Protein AF-A0AAV4AW43-F1 (afdb_monomer_lite)

Organism: NCBI:txid259542

Secondary structure (DSSP, 8-state):
-------S----SS---HHHHHHHHHHHTIIIIIS-TTS-HHHHHHHIIIIIIHHHTTTGGG----HHHHHHHHHHHHHHHHHHHT--GGG---HHHHHHHHT---HHHHHHHHHHHHHHHHHTS-TTSHHHHHHH---SS-PPPSS-PPPPHHHHHHHHHHHTT--TTTHHHHHHSHHHHHHHTSHHHHHHHHHTT---

pLDDT: mean 79.69, std 18.12, range [26.06, 93.94]

Sequence (200 aa):
MFQFSSSHHVAQKGGLTFPYSSDSSFGRLYKRVWNNKSLKIKTKIQVYKAVVLTTLLYGSETWVTYSSHIRLLERLHQRCLRTILQIHWSDLVTNVEVLEQAEIPSIEALIAKSQLRWAGHVFRMKDHRLPKIALYGEIRSGHRYRGAPKKRYKDCLKKTFTACNIDHQNWSDYAADRSAWRLISSKRHILSCLCSARPP

Structure (mmCIF, N/CA/C/O backbone):
data_AF-A0AAV4AW43-F1
#
_entry.id   AF-A0AAV4AW43-F1
#
loop_
_atom_site.group_PDB
_atom_site.id
_atom_site.type_symbol
_atom_site.label_atom_id
_atom_site.label_alt_id
_atom_site.label_comp_id
_atom_site.label_asym_id
_atom_site.label_entity_id
_atom_site.label_seq_id
_atom_site.pdbx_PDB_ins_code
_atom_site.Cartn_x
_atom_site.Cartn_y
_atom_site.Cartn_z
_atom_site.occupancy
_atom_site.B_iso_or_equiv
_atom_site.auth_seq_id
_atom_site.auth_comp_id
_atom_site.auth_asym_id
_atom_site.auth_atom_id
_atom_site.pdbx_PDB_model_num
ATOM 1 N N . MET A 1 1 ? 5.156 15.098 -26.819 1.00 30.66 1 MET A N 1
ATOM 2 C CA . MET A 1 1 ? 4.934 15.902 -25.600 1.00 30.66 1 MET A CA 1
ATOM 3 C C . MET A 1 1 ? 3.433 15.929 -25.344 1.00 30.66 1 MET A C 1
ATOM 5 O O . MET A 1 1 ? 2.762 16.811 -25.845 1.00 30.66 1 MET A O 1
ATOM 9 N N . PHE A 1 2 ? 2.871 14.908 -24.689 1.00 26.81 2 PHE A N 1
ATOM 10 C CA . PHE A 1 2 ? 1.422 14.852 -24.464 1.00 26.81 2 PHE A CA 1
ATOM 11 C C . PHE A 1 2 ? 1.100 15.344 -23.053 1.00 26.81 2 PHE A C 1
ATOM 13 O O . PHE A 1 2 ? 1.257 14.616 -22.074 1.00 26.81 2 PHE A O 1
ATOM 20 N N . GLN A 1 3 ? 0.689 16.611 -22.974 1.00 28.42 3 GLN A N 1
ATOM 21 C CA . GLN A 1 3 ? -0.126 17.129 -21.882 1.00 28.42 3 GLN A CA 1
ATOM 22 C C . GLN A 1 3 ? -1.501 16.458 -21.975 1.00 28.42 3 GLN A C 1
ATOM 24 O O . GLN A 1 3 ? -2.211 16.629 -22.962 1.00 28.42 3 GLN A O 1
ATOM 29 N N . PHE A 1 4 ? -1.890 15.699 -20.953 1.00 27.72 4 PHE A N 1
ATOM 30 C CA . PHE A 1 4 ? -3.305 15.425 -20.723 1.00 27.72 4 PHE A CA 1
ATOM 31 C C . PHE A 1 4 ? -3.936 16.732 -20.231 1.00 27.72 4 PHE A C 1
ATOM 33 O O . PHE A 1 4 ? -3.636 17.189 -19.127 1.00 27.72 4 PHE A O 1
ATOM 40 N N . SER A 1 5 ? -4.742 17.365 -21.087 1.00 26.06 5 SER A N 1
ATOM 41 C CA . SER A 1 5 ? -5.489 18.579 -20.758 1.00 26.06 5 SER A CA 1
ATOM 42 C C . SER A 1 5 ? -6.504 18.266 -19.661 1.00 26.06 5 SER A C 1
ATOM 44 O O . SER A 1 5 ? -7.446 17.498 -19.847 1.00 26.06 5 SER A O 1
ATOM 46 N N . SER A 1 6 ? -6.249 18.839 -18.490 1.00 30.56 6 SER A N 1
ATOM 47 C CA . SER A 1 6 ? -7.063 18.759 -17.288 1.00 30.56 6 SER A CA 1
ATOM 48 C C . SER A 1 6 ? -7.992 19.972 -17.276 1.00 30.56 6 SER A C 1
ATOM 50 O O . SER A 1 6 ? -7.612 21.034 -16.789 1.00 30.56 6 SER A O 1
ATOM 52 N N . SER A 1 7 ? -9.208 19.838 -17.808 1.00 27.64 7 SER A N 1
ATOM 53 C CA . SER A 1 7 ? -10.270 20.835 -17.603 1.00 27.64 7 SER A CA 1
ATOM 54 C C . SER A 1 7 ? -11.006 20.545 -16.299 1.00 27.64 7 SER A C 1
ATOM 56 O O . SER A 1 7 ? -12.085 19.977 -16.289 1.00 27.64 7 SER A O 1
ATOM 58 N N . HIS A 1 8 ? -10.344 20.890 -15.199 1.00 26.55 8 HIS A N 1
ATOM 59 C CA . HIS A 1 8 ? -10.919 21.404 -13.957 1.00 26.55 8 HIS A CA 1
ATOM 60 C C . HIS A 1 8 ? -9.750 22.088 -13.243 1.00 26.55 8 HIS A C 1
ATOM 62 O O . HIS A 1 8 ? -8.795 21.435 -12.819 1.00 26.55 8 HIS A O 1
ATOM 68 N N . HIS A 1 9 ? -9.778 23.420 -13.204 1.00 27.48 9 HIS A N 1
ATOM 69 C CA . HIS A 1 9 ? -8.799 24.244 -12.506 1.00 27.48 9 HIS A CA 1
ATOM 70 C C . HIS A 1 9 ? -8.744 23.869 -11.018 1.00 27.48 9 HIS A C 1
ATOM 72 O O . HIS A 1 9 ? -9.552 24.322 -10.215 1.00 27.48 9 HIS A O 1
ATOM 78 N N . VAL A 1 10 ? -7.744 23.070 -10.648 1.00 30.52 10 VAL A N 1
ATOM 79 C CA . VAL A 1 10 ? -7.203 23.010 -9.291 1.00 30.52 10 VAL A CA 1
ATOM 80 C C . VAL A 1 10 ? -5.704 23.223 -9.426 1.00 30.52 10 VAL A C 1
ATOM 82 O O . VAL A 1 10 ? -4.990 22.422 -10.030 1.00 30.52 10 VAL A O 1
ATOM 85 N N . ALA A 1 11 ? -5.260 24.372 -8.928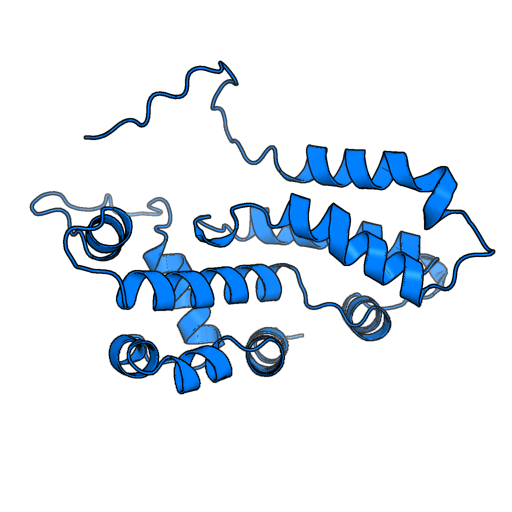 1.00 28.00 11 ALA A N 1
ATOM 86 C CA . ALA A 1 11 ? -3.901 24.868 -9.021 1.00 28.00 11 ALA A CA 1
ATOM 87 C C . ALA A 1 11 ? -2.871 23.803 -8.612 1.00 28.00 11 ALA A C 1
ATOM 89 O O . ALA A 1 11 ? -2.800 23.354 -7.468 1.00 28.00 11 ALA A O 1
ATOM 90 N N . GLN A 1 12 ? -2.038 23.424 -9.578 1.00 35.00 12 GLN A N 1
ATOM 91 C CA . GLN A 1 12 ? -0.881 22.565 -9.392 1.00 35.00 12 GLN A CA 1
ATOM 92 C C . GLN A 1 12 ? 0.246 23.362 -8.715 1.00 35.00 12 GLN A C 1
ATOM 94 O O . GLN A 1 12 ? 1.144 23.884 -9.369 1.00 35.00 12 GLN A O 1
ATOM 99 N N . LYS A 1 13 ? 0.224 23.441 -7.382 1.00 31.31 13 LYS A N 1
ATOM 100 C CA . LYS A 1 13 ? 1.413 23.719 -6.562 1.00 31.31 13 LYS A CA 1
ATOM 101 C C . LYS A 1 13 ? 1.514 22.633 -5.483 1.00 31.31 13 LYS A C 1
ATOM 103 O O . LYS A 1 13 ? 0.698 22.576 -4.577 1.00 31.31 13 LYS A O 1
ATOM 108 N N . GLY A 1 14 ? 2.493 21.730 -5.621 1.00 36.34 14 GLY A N 1
ATOM 109 C CA . GLY A 1 14 ? 2.905 20.781 -4.566 1.00 36.34 14 GLY A CA 1
ATOM 110 C C . GLY A 1 14 ? 1.959 19.608 -4.252 1.00 36.34 14 GLY A C 1
ATOM 111 O O . GLY A 1 14 ? 2.013 19.064 -3.154 1.00 36.34 14 GLY A O 1
ATOM 112 N N . GLY A 1 15 ? 1.086 19.230 -5.190 1.00 38.72 15 GLY A N 1
ATOM 113 C CA . GLY A 1 15 ? -0.096 18.402 -4.939 1.00 38.72 15 GLY A CA 1
ATOM 114 C C . GLY A 1 15 ? 0.140 16.925 -4.602 1.00 38.72 15 GLY A C 1
ATOM 115 O O . GLY A 1 15 ? 0.399 16.111 -5.484 1.00 38.72 15 GLY A O 1
ATOM 116 N N . LEU A 1 16 ? -0.127 16.577 -3.343 1.00 42.94 16 LEU A N 1
ATOM 117 C CA . LEU A 1 16 ? -0.896 15.388 -2.973 1.00 42.94 16 LEU A CA 1
ATOM 118 C C . LEU A 1 16 ? -2.038 15.838 -2.038 1.00 42.94 16 LEU A C 1
ATOM 120 O O . LEU A 1 16 ? -1.897 15.829 -0.820 1.00 42.94 16 LEU A O 1
ATOM 124 N N . THR A 1 17 ? -3.188 16.224 -2.591 1.00 49.66 17 THR A N 1
ATOM 125 C CA . THR A 1 17 ? -4.426 16.526 -1.836 1.00 49.66 17 THR A CA 1
ATOM 126 C C . THR A 1 17 ? -5.204 15.262 -1.425 1.00 49.66 17 THR A C 1
ATOM 128 O O . THR A 1 17 ? -6.342 15.339 -0.972 1.00 49.66 17 THR A O 1
ATOM 131 N N . PHE A 1 18 ? -4.588 14.082 -1.542 1.00 52.25 18 PHE A N 1
ATOM 132 C CA . PHE A 1 18 ? -5.205 12.774 -1.301 1.00 52.25 18 PHE A CA 1
ATOM 133 C C . PHE A 1 18 ? -5.709 12.510 0.131 1.00 52.25 18 PHE A C 1
ATOM 135 O O . PHE A 1 18 ? -6.805 11.962 0.254 1.00 52.25 18 PHE A O 1
ATOM 142 N N . PRO A 1 19 ? -5.010 12.894 1.224 1.00 59.03 19 PRO A N 1
ATOM 143 C CA . PRO A 1 19 ? -5.466 12.516 2.563 1.00 59.03 19 PRO A CA 1
ATOM 144 C C . PRO A 1 19 ? -6.774 13.212 2.971 1.00 59.03 19 PRO A C 1
ATOM 146 O O . PRO A 1 19 ? -7.529 12.653 3.763 1.00 59.03 19 PRO A O 1
ATOM 149 N N . TYR A 1 20 ? -7.091 14.383 2.407 1.00 60.72 20 TYR A N 1
ATOM 150 C CA . TYR A 1 20 ? -8.257 15.183 2.805 1.00 60.72 20 TYR A CA 1
ATOM 151 C C . TYR A 1 20 ? -9.601 14.505 2.487 1.00 60.72 20 TYR A C 1
ATOM 153 O O . TYR A 1 20 ? -10.543 14.574 3.279 1.00 60.72 20 TYR A O 1
ATOM 161 N N . SER A 1 21 ? -9.710 13.806 1.352 1.00 64.81 21 SER A N 1
ATOM 162 C CA . SER A 1 21 ? -10.950 13.104 0.980 1.00 64.81 21 SER A CA 1
ATOM 163 C C . SER A 1 21 ? -11.186 11.857 1.842 1.00 64.81 21 SER A C 1
ATOM 165 O O . SER A 1 21 ? -12.296 11.620 2.325 1.00 64.81 21 SER A O 1
ATOM 167 N N . SER A 1 22 ? -10.132 11.090 2.122 1.00 67.12 22 SER A N 1
ATOM 168 C CA . SER A 1 22 ? -10.216 9.943 3.031 1.00 67.12 22 SER A CA 1
ATOM 169 C C . SER A 1 22 ? -10.487 10.359 4.479 1.00 67.12 22 SER A C 1
ATOM 171 O O . SER A 1 22 ? -11.280 9.707 5.154 1.00 67.12 22 SER A O 1
ATOM 173 N N . ASP A 1 23 ? -9.882 11.455 4.945 1.00 77.50 23 ASP A N 1
ATOM 174 C CA . ASP A 1 23 ? -10.064 11.969 6.308 1.00 77.50 23 ASP A CA 1
ATOM 175 C C . ASP A 1 23 ? -11.481 12.530 6.503 1.00 77.50 23 ASP A C 1
ATOM 177 O O . ASP A 1 23 ? -12.158 12.211 7.479 1.00 77.50 23 ASP A O 1
ATOM 181 N N . SER A 1 24 ? -12.008 13.253 5.509 1.00 80.25 24 SER A N 1
ATOM 182 C CA . SER A 1 24 ? -13.408 13.701 5.525 1.00 80.25 24 SER A CA 1
ATOM 183 C C . SER A 1 24 ? -14.403 12.536 5.480 1.00 80.25 24 SER A C 1
ATOM 185 O O . SER A 1 24 ? -15.388 12.541 6.222 1.00 80.25 24 SER A O 1
ATOM 187 N N . SER A 1 25 ? -14.139 11.502 4.675 1.00 82.44 25 SER A N 1
ATOM 188 C CA . SER A 1 25 ? -14.964 10.286 4.626 1.00 82.44 25 SER A CA 1
ATOM 189 C C . SER A 1 25 ? -14.952 9.540 5.963 1.00 82.44 25 SER A C 1
ATOM 191 O O . SER A 1 25 ? -16.002 9.117 6.451 1.00 82.44 25 SER A O 1
ATOM 193 N N . PHE A 1 26 ? -13.782 9.436 6.600 1.00 86.25 26 PHE A N 1
ATOM 194 C CA . PHE A 1 26 ? -13.641 8.858 7.933 1.00 86.25 26 PHE A CA 1
ATOM 195 C C . PHE A 1 26 ? -14.400 9.678 8.987 1.00 86.25 26 PHE A C 1
ATOM 197 O O . PHE A 1 26 ? -15.160 9.106 9.770 1.00 86.25 26 PHE A O 1
ATOM 204 N N . GLY A 1 27 ? -14.274 11.007 8.966 1.00 86.81 27 GLY A N 1
ATOM 205 C CA . GLY A 1 27 ? -14.968 11.912 9.884 1.00 86.81 27 GLY A CA 1
ATOM 206 C C . GLY A 1 27 ? -16.494 11.845 9.772 1.00 86.81 27 GLY A C 1
ATOM 207 O O . GLY A 1 27 ? -17.188 11.798 10.788 1.00 86.81 27 GLY A O 1
ATOM 208 N N . ARG A 1 28 ? -17.043 11.742 8.554 1.00 88.62 28 ARG A N 1
ATOM 209 C CA . ARG A 1 28 ? -18.499 11.608 8.326 1.00 88.62 28 ARG A CA 1
ATOM 210 C C . ARG A 1 28 ? -19.087 10.343 8.954 1.00 88.62 28 ARG A C 1
ATOM 212 O O . ARG A 1 28 ? -20.220 10.360 9.432 1.00 88.62 28 ARG A O 1
ATOM 219 N N . LEU A 1 29 ? -18.318 9.255 8.981 1.00 89.00 29 LEU A N 1
ATOM 220 C CA . LEU A 1 29 ? -18.735 7.978 9.564 1.00 89.00 29 LEU A CA 1
ATOM 221 C C . LEU A 1 29 ? -18.500 7.895 11.081 1.00 89.00 29 LEU A C 1
ATOM 223 O O . LEU A 1 29 ? -18.941 6.932 11.710 1.00 89.00 29 LEU A O 1
ATOM 227 N N . TYR A 1 30 ? -17.881 8.910 11.690 1.00 89.06 30 TYR A N 1
ATOM 228 C CA . TYR A 1 30 ? -17.468 8.879 13.093 1.00 89.06 30 TYR A CA 1
ATOM 229 C C . TYR A 1 30 ? -18.609 8.614 14.067 1.00 89.06 30 TYR A C 1
ATOM 231 O O . TYR A 1 30 ? -18.547 7.662 14.845 1.00 89.06 30 TYR A O 1
ATOM 239 N N . LYS A 1 31 ? -19.687 9.399 13.990 1.00 87.12 31 LYS A N 1
ATOM 240 C CA . LYS A 1 31 ? -20.821 9.263 14.916 1.00 87.12 31 LYS A CA 1
ATOM 241 C C . LYS A 1 31 ? -21.569 7.935 14.748 1.00 87.12 31 LYS A C 1
ATOM 243 O O . LYS A 1 31 ? -22.036 7.377 15.731 1.00 87.12 31 LYS A O 1
ATOM 248 N N . ARG A 1 32 ? -21.688 7.438 13.511 1.00 88.69 32 ARG A N 1
ATOM 249 C CA . ARG A 1 32 ? -22.534 6.277 13.176 1.00 88.69 32 ARG A CA 1
ATOM 250 C C . ARG A 1 32 ? -21.811 4.938 13.310 1.00 88.69 32 ARG A C 1
ATOM 252 O O . ARG A 1 32 ? -22.428 3.960 13.723 1.00 88.69 32 ARG A O 1
ATOM 259 N N . VAL A 1 33 ? -20.529 4.894 12.947 1.00 90.56 33 VAL A N 1
ATOM 260 C CA . VAL A 1 33 ? -19.757 3.647 12.846 1.00 90.56 33 VAL A CA 1
ATOM 261 C C . VAL A 1 33 ? -18.669 3.582 13.912 1.00 90.56 33 VAL A C 1
ATOM 263 O O . VAL A 1 33 ? -18.606 2.607 14.658 1.00 90.56 33 VAL A O 1
ATOM 266 N N . TRP A 1 34 ? -17.818 4.606 14.024 1.00 89.81 34 TRP A N 1
ATOM 267 C CA . TRP A 1 34 ? -16.624 4.532 14.877 1.00 89.81 34 TRP A CA 1
ATOM 268 C C . TRP A 1 34 ? -16.970 4.631 16.367 1.00 89.81 34 TRP A C 1
ATOM 270 O O . TRP A 1 34 ? -16.575 3.752 17.131 1.00 89.81 34 TRP A O 1
ATOM 280 N N . ASN A 1 35 ? -17.797 5.608 16.755 1.00 89.12 35 ASN A N 1
ATOM 281 C CA . ASN A 1 35 ? -18.229 5.829 18.143 1.00 89.12 35 ASN A CA 1
ATOM 282 C C . ASN A 1 35 ? -19.353 4.880 18.613 1.00 89.12 35 ASN A C 1
ATOM 284 O O . ASN A 1 35 ? -19.781 4.919 19.763 1.00 89.12 35 ASN A O 1
ATOM 288 N N . ASN A 1 36 ? -19.873 4.030 17.726 1.00 89.88 36 ASN A N 1
ATOM 289 C CA . ASN A 1 36 ? -20.968 3.129 18.061 1.00 89.88 36 ASN A CA 1
ATOM 290 C C . ASN A 1 36 ? -20.439 1.878 18.783 1.00 89.88 36 ASN A C 1
ATOM 292 O O . ASN A 1 36 ? -19.659 1.112 18.207 1.00 89.88 36 ASN A O 1
ATOM 296 N N . LYS A 1 37 ? -20.858 1.665 20.036 1.00 86.81 37 LYS A N 1
ATOM 297 C CA . LYS A 1 37 ? -20.445 0.514 20.861 1.00 86.81 37 LYS A CA 1
ATOM 298 C C . LYS A 1 37 ? -21.140 -0.795 20.467 1.00 86.81 37 LYS A C 1
ATOM 300 O O . LYS A 1 37 ? -20.585 -1.859 20.705 1.00 86.81 37 LYS A O 1
ATOM 305 N N . SER A 1 38 ? -22.297 -0.729 19.808 1.00 90.94 38 SER A N 1
ATOM 306 C CA . SER A 1 38 ? -23.064 -1.912 19.390 1.00 90.94 38 SER A CA 1
ATOM 307 C C . SER A 1 38 ? -22.448 -2.636 18.186 1.00 90.94 38 SER A C 1
ATOM 309 O O . SER A 1 38 ? -22.795 -3.779 17.897 1.00 90.94 38 SER A O 1
ATOM 311 N N . LEU A 1 39 ? -21.533 -1.985 17.459 1.00 91.12 39 LEU A N 1
ATOM 312 C CA . LEU A 1 39 ? -20.866 -2.572 16.298 1.00 91.12 39 LEU A CA 1
ATOM 313 C C . LEU A 1 39 ? -19.597 -3.322 16.701 1.00 91.12 39 LEU A C 1
ATOM 315 O O . LEU A 1 39 ? -18.684 -2.756 17.303 1.00 91.12 39 LEU A O 1
ATOM 319 N N . LYS A 1 40 ? -19.490 -4.576 16.251 1.00 93.31 40 LYS A N 1
ATOM 320 C CA . LYS A 1 40 ? -18.274 -5.381 16.410 1.00 93.31 40 LYS A CA 1
ATOM 321 C C . LYS A 1 40 ? -17.093 -4.712 15.703 1.00 93.31 40 LYS A C 1
ATOM 323 O O . LYS A 1 40 ? -17.219 -4.279 14.554 1.00 93.31 40 LYS A O 1
ATOM 328 N N . ILE A 1 41 ? -15.920 -4.741 16.337 1.00 91.62 41 ILE A N 1
ATOM 329 C CA . ILE A 1 41 ? -14.659 -4.202 15.793 1.00 91.62 41 ILE A CA 1
ATOM 330 C C . ILE A 1 41 ? -14.379 -4.746 14.385 1.00 91.62 41 ILE A C 1
ATOM 332 O O . ILE A 1 41 ? -14.092 -3.977 13.470 1.00 91.62 41 ILE A O 1
ATOM 336 N N . LYS A 1 42 ? -14.588 -6.053 14.166 1.00 92.56 42 LYS A N 1
ATOM 337 C CA . LYS A 1 42 ? -14.445 -6.687 12.843 1.00 92.56 42 LYS A CA 1
ATOM 338 C C . LYS A 1 42 ? -15.278 -5.993 11.759 1.00 92.56 42 LYS A C 1
ATOM 340 O O . LYS A 1 42 ? -14.784 -5.774 10.660 1.00 92.56 42 LYS A O 1
ATOM 345 N N . THR A 1 43 ? -16.514 -5.593 12.067 1.00 93.81 43 THR A N 1
ATOM 346 C CA . THR A 1 43 ? -17.390 -4.896 11.106 1.00 93.81 43 THR A CA 1
ATOM 347 C C . THR A 1 43 ? -16.868 -3.490 10.816 1.00 93.81 43 THR A C 1
ATOM 349 O O . THR A 1 43 ? -16.806 -3.087 9.658 1.00 93.81 43 THR A O 1
ATOM 352 N N . LYS A 1 44 ? -16.399 -2.769 11.844 1.00 93.56 44 LYS A N 1
ATOM 353 C CA . LYS A 1 44 ? -15.773 -1.447 11.677 1.00 93.56 44 LYS A CA 1
ATOM 354 C C . LYS A 1 44 ? -14.539 -1.523 10.770 1.00 93.56 44 LYS A C 1
ATOM 356 O O . LYS A 1 44 ? -14.398 -0.718 9.852 1.00 93.56 44 LYS A O 1
ATOM 361 N N . ILE A 1 45 ? -13.694 -2.535 10.964 1.00 93.94 45 ILE A N 1
ATOM 362 C CA . ILE A 1 45 ? -12.519 -2.787 10.118 1.00 93.94 45 ILE A CA 1
ATOM 363 C C . ILE A 1 45 ? -12.931 -3.055 8.663 1.00 93.94 45 ILE A C 1
ATOM 365 O O . ILE A 1 45 ? -12.291 -2.538 7.748 1.00 93.94 45 ILE A O 1
ATOM 369 N N . GLN A 1 46 ? -14.002 -3.817 8.418 1.00 93.75 46 GLN A N 1
ATOM 370 C CA . GLN A 1 46 ? -14.487 -4.050 7.050 1.00 93.75 46 GLN A CA 1
ATOM 371 C C . GLN A 1 46 ? -14.994 -2.763 6.387 1.00 93.75 46 GLN A C 1
ATOM 373 O O . GLN A 1 46 ? -14.644 -2.495 5.240 1.00 93.75 46 GLN A O 1
ATOM 378 N N . VAL A 1 47 ? -15.736 -1.919 7.112 1.00 93.94 47 VAL A N 1
ATOM 379 C CA . VAL A 1 47 ? -16.178 -0.607 6.599 1.00 93.94 47 VAL A CA 1
ATOM 380 C C . VAL A 1 47 ? -14.975 0.284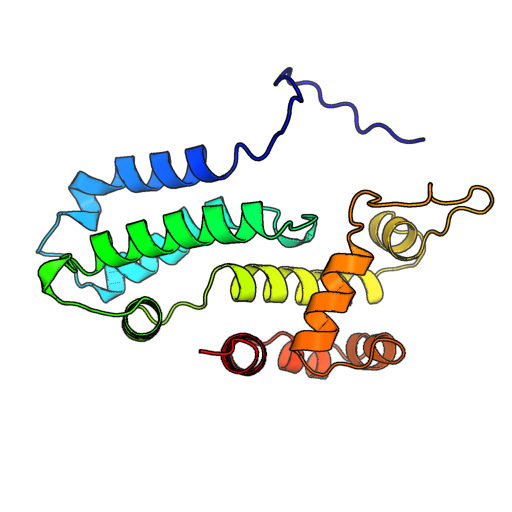 6.276 1.00 93.94 47 VAL A C 1
ATOM 382 O O . VAL A 1 47 ? -14.931 0.916 5.220 1.00 93.94 47 VAL A O 1
ATOM 385 N N . TYR A 1 48 ? -13.959 0.293 7.141 1.00 93.50 48 TYR A N 1
ATOM 386 C CA . TYR A 1 48 ? -12.714 1.022 6.906 1.00 93.50 48 TYR A CA 1
ATOM 387 C C . TYR A 1 48 ? -11.992 0.540 5.640 1.00 93.50 48 TYR A C 1
ATOM 389 O O . TYR A 1 48 ? -11.604 1.356 4.798 1.00 93.50 48 TYR A O 1
ATOM 397 N N . LYS A 1 49 ? -11.872 -0.785 5.468 1.00 93.06 49 LYS A N 1
ATOM 398 C CA . LYS A 1 49 ? -11.302 -1.415 4.269 1.00 93.06 49 LYS A CA 1
ATOM 399 C C . LYS A 1 49 ? -12.079 -1.038 3.004 1.00 93.06 49 LYS A C 1
ATOM 401 O O . LYS A 1 49 ? -11.453 -0.775 1.983 1.00 93.06 49 LYS A O 1
ATOM 406 N N . ALA A 1 50 ? -13.408 -1.000 3.071 1.00 92.81 50 ALA A N 1
ATOM 407 C CA . ALA A 1 50 ? -14.276 -0.783 1.917 1.00 92.81 50 ALA A CA 1
ATOM 408 C C . ALA A 1 50 ? -14.357 0.679 1.457 1.00 92.81 50 ALA A C 1
ATOM 410 O O . ALA A 1 50 ? -14.464 0.919 0.257 1.00 92.81 50 ALA A O 1
ATOM 411 N N . VAL A 1 51 ? -14.314 1.643 2.382 1.00 91.94 51 VAL A N 1
ATOM 412 C CA . VAL A 1 51 ? -14.538 3.068 2.072 1.00 91.94 51 VAL A CA 1
ATOM 413 C C . VAL A 1 51 ? -13.246 3.871 2.136 1.00 91.94 51 VAL A C 1
ATOM 415 O O . VAL A 1 51 ? -12.890 4.575 1.194 1.00 91.94 51 VAL A O 1
ATOM 418 N N . VAL A 1 52 ? -12.530 3.794 3.257 1.00 90.88 52 VAL A N 1
ATOM 419 C CA . VAL A 1 52 ? -11.411 4.704 3.522 1.00 90.88 52 VAL A CA 1
ATOM 420 C C . VAL A 1 52 ? -10.153 4.223 2.821 1.00 90.88 52 VAL A C 1
ATOM 422 O O . VAL A 1 52 ? -9.523 5.015 2.129 1.00 90.88 52 VAL A O 1
ATOM 425 N N . LEU A 1 53 ? -9.809 2.933 2.929 1.00 91.44 53 LEU A N 1
ATOM 426 C CA . LEU A 1 53 ? -8.635 2.391 2.234 1.00 91.44 53 LEU A CA 1
ATOM 427 C C . LEU A 1 53 ? -8.781 2.438 0.713 1.00 91.44 53 LEU A C 1
ATOM 429 O O . LEU A 1 53 ? -7.807 2.740 0.031 1.00 91.44 53 LEU A O 1
ATOM 433 N N . THR A 1 54 ? -9.968 2.164 0.170 1.00 90.75 54 THR A N 1
ATOM 434 C CA . THR A 1 54 ? -10.216 2.240 -1.280 1.00 90.75 54 THR A CA 1
ATOM 435 C C . THR A 1 54 ? -10.068 3.666 -1.797 1.00 90.75 54 THR A C 1
ATOM 437 O O . THR A 1 54 ? -9.384 3.873 -2.795 1.00 90.75 54 THR A O 1
ATOM 440 N N . THR A 1 55 ? -10.624 4.650 -1.085 1.00 90.62 55 THR A N 1
ATOM 441 C CA . THR A 1 55 ? -10.474 6.075 -1.421 1.00 90.62 55 THR A CA 1
ATOM 442 C C . THR A 1 55 ? -9.020 6.528 -1.286 1.00 90.62 55 THR A C 1
ATOM 444 O O . THR A 1 55 ? -8.502 7.217 -2.159 1.00 90.62 55 THR A O 1
ATOM 447 N N . LEU A 1 56 ? -8.334 6.103 -0.220 1.00 90.00 56 LEU A N 1
ATOM 448 C CA . LEU A 1 56 ? -6.939 6.456 0.053 1.00 90.00 56 LEU A CA 1
ATOM 449 C C . LEU A 1 56 ? -5.973 5.887 -0.991 1.00 90.00 56 LEU A C 1
ATOM 451 O O . LEU A 1 56 ? -4.990 6.535 -1.331 1.00 90.00 56 LEU A O 1
ATOM 455 N N . LEU A 1 57 ? -6.223 4.667 -1.469 1.00 90.00 57 LEU A N 1
ATOM 456 C CA . LEU A 1 57 ? -5.352 3.952 -2.407 1.00 90.00 57 LEU A CA 1
ATOM 457 C C . LEU A 1 57 ? -5.788 4.100 -3.865 1.00 90.00 57 LEU A C 1
ATOM 459 O O . LEU A 1 57 ? -5.191 3.475 -4.749 1.00 90.00 57 LEU A O 1
ATOM 463 N N . TYR A 1 58 ? -6.812 4.907 -4.131 1.00 89.81 58 TYR A N 1
ATOM 464 C CA . TYR A 1 58 ? -7.304 5.128 -5.479 1.00 89.81 58 TYR A CA 1
ATOM 465 C C . TYR A 1 58 ? -6.202 5.720 -6.366 1.00 89.81 58 TYR A C 1
ATOM 467 O O . TYR A 1 58 ? -5.643 6.775 -6.076 1.00 89.81 58 TYR A O 1
ATOM 475 N N . GLY A 1 59 ? -5.864 5.019 -7.450 1.00 85.94 59 GLY A N 1
ATOM 476 C CA . GLY A 1 59 ? -4.795 5.431 -8.364 1.00 85.94 59 GLY A CA 1
ATOM 477 C C . GLY A 1 59 ? -3.369 5.208 -7.844 1.00 85.94 59 GLY A C 1
ATOM 478 O O . GLY A 1 59 ? -2.420 5.563 -8.539 1.00 85.94 59 GLY A O 1
ATOM 479 N N . SER A 1 60 ? -3.185 4.573 -6.679 1.00 88.56 60 SER A N 1
ATOM 480 C CA . SER A 1 60 ? -1.854 4.285 -6.109 1.00 88.56 60 SER A CA 1
ATOM 481 C C . SER A 1 60 ? -0.944 3.440 -7.010 1.00 88.56 60 SER A C 1
ATOM 483 O O . SER A 1 60 ? 0.281 3.482 -6.883 1.00 88.56 60 SER A O 1
ATOM 485 N N . GLU A 1 61 ? -1.538 2.724 -7.965 1.00 86.94 61 GLU A N 1
ATOM 486 C CA . GLU A 1 61 ? -0.862 1.920 -8.984 1.00 86.94 61 GLU A CA 1
ATOM 487 C C . GLU A 1 61 ? 0.141 2.714 -9.829 1.00 86.94 61 GLU A C 1
ATOM 489 O O . GLU A 1 61 ? 1.165 2.157 -10.223 1.00 86.94 61 GLU A O 1
ATOM 494 N N . THR A 1 62 ? -0.128 3.998 -10.089 1.00 84.88 62 THR A N 1
ATOM 495 C CA . THR A 1 62 ? 0.662 4.850 -10.997 1.00 84.88 62 THR A CA 1
ATOM 496 C C . THR A 1 62 ? 1.428 5.959 -10.274 1.00 84.88 62 THR A C 1
ATOM 498 O O . THR A 1 62 ? 2.139 6.744 -10.904 1.00 84.88 62 THR A O 1
ATOM 501 N N . TRP A 1 63 ? 1.318 6.037 -8.946 1.00 88.12 63 TRP A N 1
ATOM 502 C CA . TRP A 1 63 ? 1.967 7.087 -8.169 1.00 88.12 63 TRP A CA 1
ATOM 503 C C . TRP A 1 63 ? 3.482 6.919 -8.113 1.00 88.12 63 TRP A C 1
ATOM 505 O O . TRP A 1 63 ? 4.008 5.838 -7.849 1.00 88.12 63 TRP A O 1
ATOM 515 N N . VAL A 1 64 ? 4.191 8.040 -8.248 1.00 86.12 64 VAL A N 1
ATOM 516 C CA . VAL A 1 64 ? 5.600 8.135 -7.863 1.00 86.12 64 VAL A CA 1
ATOM 517 C C . VAL A 1 64 ? 5.659 8.453 -6.372 1.00 86.12 64 VAL A C 1
ATOM 519 O O . VAL A 1 64 ? 5.400 9.581 -5.941 1.00 86.12 64 VAL A O 1
ATOM 522 N N . THR A 1 65 ? 5.972 7.445 -5.563 1.00 82.69 65 THR A N 1
ATOM 523 C CA . THR A 1 65 ? 5.956 7.565 -4.105 1.00 82.69 65 THR A CA 1
ATOM 524 C C . THR A 1 65 ? 7.274 8.107 -3.553 1.00 82.69 65 THR A C 1
ATOM 526 O O . THR A 1 65 ? 8.359 7.540 -3.716 1.00 82.69 65 THR A O 1
ATOM 529 N N . TYR A 1 66 ? 7.170 9.232 -2.845 1.00 85.75 66 TYR A N 1
ATOM 530 C CA . TYR A 1 66 ? 8.237 9.763 -2.002 1.00 85.75 66 TYR A CA 1
ATOM 531 C C . TYR A 1 66 ? 8.040 9.290 -0.563 1.00 85.75 66 TYR A C 1
ATOM 533 O O . TYR A 1 66 ? 6.918 9.031 -0.127 1.00 85.75 66 TYR A O 1
ATOM 541 N N . SER A 1 67 ? 9.131 9.212 0.199 1.00 84.75 67 SER A N 1
ATOM 542 C CA . SER A 1 67 ? 9.082 8.780 1.599 1.00 84.75 67 SER A CA 1
ATOM 543 C C . SER A 1 67 ? 8.194 9.693 2.452 1.00 84.75 67 SER A C 1
ATOM 545 O O . SER A 1 67 ? 7.516 9.212 3.353 1.00 84.75 67 SER A O 1
ATOM 547 N N . SER A 1 68 ? 8.136 10.992 2.140 1.00 86.19 68 SER A N 1
ATOM 548 C CA . SER A 1 68 ? 7.230 11.956 2.780 1.00 86.19 68 SER A CA 1
ATOM 549 C C . SER A 1 68 ? 5.756 11.600 2.569 1.00 86.19 68 SER A C 1
ATOM 551 O O . SER A 1 68 ? 4.977 11.621 3.520 1.00 86.19 68 SER A O 1
ATOM 553 N N . HIS A 1 69 ? 5.384 11.215 1.345 1.00 87.12 69 HIS A N 1
ATOM 554 C CA . HIS A 1 69 ? 4.024 10.806 0.997 1.00 87.12 69 HIS A CA 1
ATOM 555 C C . HIS A 1 69 ? 3.624 9.536 1.749 1.00 87.12 69 HIS A C 1
ATOM 557 O O . HIS A 1 69 ? 2.569 9.501 2.372 1.00 87.12 69 HIS A O 1
ATOM 563 N N . ILE A 1 70 ? 4.499 8.526 1.764 1.00 88.38 70 ILE A N 1
ATOM 564 C CA . ILE A 1 70 ? 4.251 7.273 2.490 1.00 88.38 70 ILE A CA 1
ATOM 565 C C . ILE A 1 70 ? 4.076 7.551 3.987 1.00 88.38 70 ILE A C 1
ATOM 567 O O . ILE A 1 70 ? 3.091 7.113 4.570 1.00 88.38 70 ILE A O 1
ATOM 571 N N . ARG A 1 71 ? 4.965 8.346 4.601 1.00 89.12 71 ARG A N 1
ATOM 572 C CA 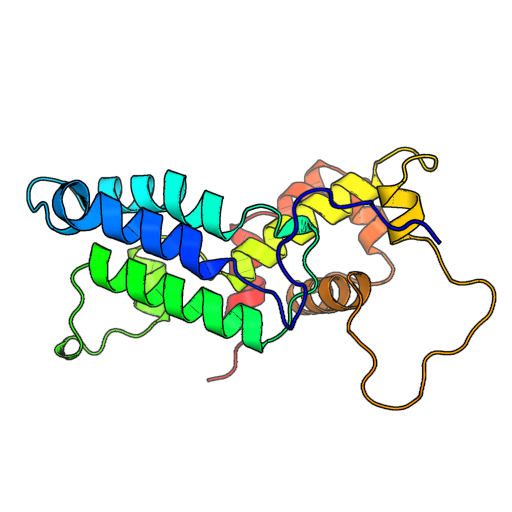. ARG A 1 71 ? 4.863 8.718 6.025 1.00 89.12 71 ARG A CA 1
ATOM 573 C C . ARG A 1 71 ? 3.564 9.456 6.345 1.00 89.12 71 ARG A C 1
ATOM 575 O O . ARG A 1 71 ? 2.980 9.236 7.401 1.00 89.12 71 ARG A O 1
ATOM 582 N N . LEU A 1 72 ? 3.106 10.342 5.463 1.00 90.12 72 LEU A N 1
ATOM 583 C CA . LEU A 1 72 ? 1.845 11.056 5.653 1.00 90.12 72 LEU A CA 1
ATOM 584 C C . LEU A 1 72 ? 0.646 10.100 5.636 1.00 90.12 72 LEU A C 1
ATOM 586 O O . LEU A 1 72 ? -0.187 10.163 6.539 1.00 90.12 72 LEU A O 1
ATOM 590 N N . LEU A 1 73 ? 0.584 9.207 4.646 1.00 90.75 73 LEU A N 1
ATOM 591 C CA . LEU A 1 73 ? -0.504 8.236 4.521 1.00 90.75 73 LEU A CA 1
ATOM 592 C C . LEU A 1 73 ? -0.486 7.216 5.664 1.00 90.75 73 LEU A C 1
ATOM 594 O O . LEU A 1 73 ? -1.538 6.879 6.196 1.00 90.75 73 LEU A O 1
ATOM 598 N N . GLU A 1 74 ? 0.699 6.778 6.089 1.00 91.31 74 GLU A N 1
ATOM 599 C CA . GLU A 1 74 ? 0.859 5.864 7.219 1.00 91.31 74 GLU A CA 1
ATOM 600 C C . GLU A 1 74 ? 0.382 6.511 8.527 1.00 91.31 74 GLU A C 1
ATOM 602 O O . GLU A 1 74 ? -0.341 5.882 9.290 1.00 91.31 74 GLU A O 1
ATOM 607 N N . ARG A 1 75 ? 0.685 7.797 8.768 1.00 90.56 75 ARG A N 1
ATOM 608 C CA . ARG A 1 75 ? 0.157 8.520 9.942 1.00 90.56 75 ARG A CA 1
ATOM 609 C C . ARG A 1 75 ? -1.369 8.583 9.948 1.00 90.56 75 ARG A C 1
ATOM 611 O O . ARG A 1 75 ? -1.977 8.366 10.994 1.00 90.56 75 ARG A O 1
ATOM 618 N N . LEU A 1 76 ? -1.988 8.868 8.800 1.00 91.19 76 LEU A N 1
ATOM 619 C CA . LEU A 1 76 ? -3.448 8.859 8.676 1.00 91.19 76 LEU A CA 1
ATOM 620 C C . LEU A 1 76 ? -4.008 7.458 8.949 1.00 91.19 76 LEU A C 1
ATOM 622 O O . LEU A 1 76 ? -4.956 7.313 9.716 1.00 91.19 76 LEU A O 1
ATOM 626 N N . HIS A 1 77 ? -3.395 6.434 8.358 1.00 92.38 77 HIS A N 1
ATOM 627 C CA . HIS A 1 77 ? -3.783 5.040 8.535 1.00 92.38 77 HIS A CA 1
ATOM 628 C C . HIS A 1 77 ? -3.751 4.621 10.010 1.00 92.38 77 HIS A C 1
ATOM 630 O O . HIS A 1 77 ? -4.765 4.166 10.539 1.00 92.38 77 HIS A O 1
ATOM 636 N N . GLN A 1 78 ? -2.636 4.880 10.696 1.00 91.94 78 GLN A N 1
ATOM 637 C CA . GLN A 1 78 ? -2.459 4.591 12.120 1.00 91.94 78 GLN A CA 1
ATOM 638 C C . GLN A 1 78 ? -3.462 5.357 12.989 1.00 91.94 78 GLN A C 1
ATOM 640 O O . GLN A 1 78 ? -4.089 4.771 13.870 1.00 91.94 78 GLN A O 1
ATOM 645 N N . ARG A 1 79 ? -3.694 6.647 12.707 1.00 91.81 79 ARG A N 1
ATOM 646 C CA . ARG A 1 79 ? -4.706 7.446 13.416 1.00 91.81 79 ARG A CA 1
ATOM 647 C C . ARG A 1 79 ? -6.095 6.817 13.300 1.00 91.81 79 ARG A C 1
ATOM 649 O O . ARG A 1 79 ? -6.759 6.630 14.317 1.00 91.81 79 ARG A O 1
ATOM 656 N N . CYS A 1 80 ? -6.518 6.459 12.086 1.00 91.56 80 CYS A N 1
ATOM 657 C CA . CYS A 1 80 ? -7.814 5.823 11.857 1.00 91.56 80 CYS A CA 1
ATOM 658 C C . CYS A 1 80 ? -7.934 4.478 12.586 1.00 91.56 80 CYS A C 1
ATOM 660 O O . CYS A 1 80 ? -8.961 4.226 13.217 1.00 91.56 80 CYS A O 1
ATOM 662 N N . LEU A 1 81 ? -6.902 3.629 12.528 1.00 93.06 81 LEU A N 1
ATOM 663 C CA . LEU A 1 81 ? -6.917 2.320 13.185 1.00 93.06 81 LEU A CA 1
ATOM 664 C C . LEU A 1 81 ? -7.005 2.440 14.706 1.00 93.06 81 LEU A C 1
ATOM 666 O O . LEU A 1 81 ? -7.862 1.794 15.304 1.00 93.06 81 LEU A O 1
ATOM 670 N N . ARG A 1 82 ? -6.209 3.319 15.326 1.00 92.75 82 ARG A N 1
ATOM 671 C CA . ARG A 1 82 ? -6.276 3.553 16.779 1.00 92.75 82 ARG A CA 1
ATOM 672 C C . ARG A 1 82 ? -7.645 4.067 17.210 1.00 92.75 82 ARG A C 1
ATOM 674 O O . ARG A 1 82 ? -8.178 3.613 18.214 1.00 92.75 82 ARG A O 1
ATOM 681 N N . THR A 1 83 ? -8.264 4.947 16.419 1.00 91.56 83 THR A N 1
ATOM 682 C CA . THR A 1 83 ? -9.643 5.397 16.670 1.00 91.56 83 THR A CA 1
ATOM 683 C C . THR A 1 83 ? -10.659 4.254 16.555 1.00 91.56 83 THR A C 1
ATOM 685 O O . THR A 1 83 ? -11.569 4.166 17.374 1.00 91.56 83 THR A O 1
ATOM 688 N N . ILE A 1 84 ? -10.531 3.357 15.572 1.00 91.75 84 ILE A N 1
ATOM 689 C CA . ILE A 1 84 ? -11.451 2.217 15.409 1.00 91.75 84 ILE A CA 1
ATOM 690 C C . ILE A 1 84 ? -11.302 1.205 16.552 1.00 91.75 84 ILE A C 1
ATOM 692 O O . ILE A 1 84 ? -12.311 0.697 17.044 1.00 91.75 84 ILE A O 1
ATOM 696 N N . LEU A 1 85 ? -10.061 0.925 16.955 1.00 90.69 85 LEU A N 1
ATOM 697 C CA . LEU A 1 85 ? -9.718 -0.018 18.020 1.00 90.69 85 LEU A CA 1
ATOM 698 C C . LEU A 1 85 ? -9.871 0.576 19.430 1.00 90.69 85 LEU A C 1
ATOM 700 O O . LEU A 1 85 ? -9.777 -0.169 20.394 1.00 90.69 85 LEU A O 1
ATOM 704 N N . GLN A 1 86 ? -10.150 1.882 19.546 1.00 89.69 86 GLN A N 1
ATOM 705 C CA . GLN A 1 86 ? -10.255 2.610 20.820 1.00 89.69 86 GLN A CA 1
ATOM 706 C C . GLN A 1 86 ? -8.973 2.525 21.668 1.00 89.69 86 GLN A C 1
ATOM 708 O O . GLN A 1 86 ? -9.032 2.476 22.890 1.00 89.69 86 GLN A O 1
ATOM 713 N N . ILE A 1 87 ? -7.813 2.522 21.006 1.00 89.44 87 ILE A N 1
ATOM 714 C CA . ILE A 1 87 ? -6.512 2.465 21.676 1.00 89.44 87 ILE A CA 1
ATOM 715 C C . ILE A 1 87 ? -6.121 3.875 22.103 1.00 89.44 87 ILE A C 1
ATOM 717 O O . ILE A 1 87 ? -5.968 4.779 21.268 1.00 89.44 87 ILE A O 1
ATOM 721 N N . HIS A 1 88 ? -5.912 4.048 23.400 1.00 86.12 88 HIS A N 1
ATOM 722 C CA . HIS A 1 88 ? -5.461 5.295 23.988 1.00 86.12 88 HIS A CA 1
ATOM 723 C C . HIS A 1 88 ? -3.931 5.398 23.962 1.00 86.12 88 HIS A C 1
ATOM 725 O O . HIS A 1 88 ? -3.206 4.482 23.572 1.00 86.12 88 HIS A O 1
ATOM 731 N N . TRP A 1 89 ? -3.405 6.576 24.291 1.00 80.81 89 TRP A N 1
ATOM 732 C CA . TRP A 1 89 ? -1.956 6.777 24.384 1.00 80.81 89 TRP A CA 1
ATOM 733 C C . TRP A 1 89 ? -1.358 6.040 25.597 1.00 80.81 89 TRP A C 1
ATOM 735 O O . TRP A 1 89 ? -0.197 5.648 25.550 1.00 80.81 89 TRP A O 1
ATOM 745 N N . SER A 1 90 ? -2.169 5.809 26.636 1.00 86.62 90 SER A N 1
ATOM 746 C CA . SER A 1 90 ? -1.819 5.092 27.868 1.00 86.62 90 SER A CA 1
ATOM 747 C C . SER A 1 90 ? -1.527 3.612 27.664 1.00 86.62 90 SER A C 1
ATOM 749 O O . SER A 1 90 ? -0.853 3.017 28.491 1.00 86.62 90 SER A O 1
ATOM 751 N N . ASP A 1 91 ? -2.024 3.017 26.580 1.00 87.25 91 ASP A N 1
ATOM 752 C CA . ASP A 1 91 ? -1.938 1.570 26.372 1.00 87.25 91 ASP A CA 1
ATOM 753 C C . ASP A 1 91 ? -0.551 1.141 25.861 1.00 87.25 91 ASP A C 1
ATOM 755 O O . ASP A 1 91 ? -0.287 -0.048 25.735 1.00 87.25 91 ASP A O 1
ATOM 759 N N . LEU A 1 92 ? 0.323 2.104 25.516 1.00 87.19 92 LEU A N 1
ATOM 760 C CA . LEU A 1 92 ? 1.684 1.905 24.985 1.00 87.19 92 LEU A CA 1
ATOM 761 C C . LEU A 1 92 ? 1.794 0.917 23.802 1.00 87.19 92 LEU A C 1
ATOM 763 O O . LEU A 1 92 ? 2.883 0.458 23.473 1.00 87.19 92 LEU A O 1
ATOM 767 N N . VAL A 1 93 ? 0.683 0.652 23.108 1.00 88.81 93 VAL A N 1
ATOM 768 C CA . VAL A 1 93 ? 0.632 -0.264 21.960 1.00 88.81 93 VAL A CA 1
ATOM 769 C C . VAL A 1 93 ? 1.427 0.303 20.786 1.00 88.81 93 VAL A C 1
ATOM 771 O O . VAL A 1 93 ? 1.176 1.431 20.326 1.00 88.81 93 VAL A O 1
ATOM 774 N N . THR A 1 94 ? 2.347 -0.507 20.271 1.00 89.00 94 THR A N 1
ATOM 775 C CA . THR A 1 94 ? 3.207 -0.193 19.132 1.00 89.00 94 THR A CA 1
ATOM 776 C C . THR A 1 94 ? 2.419 -0.158 17.819 1.00 89.00 94 THR A C 1
ATOM 778 O O . THR A 1 94 ? 1.371 -0.782 17.660 1.00 89.00 94 THR A O 1
ATOM 781 N N . ASN A 1 95 ? 2.932 0.556 16.813 1.00 87.88 95 ASN A N 1
ATOM 782 C CA . ASN A 1 95 ? 2.268 0.637 15.503 1.00 87.88 95 ASN A CA 1
ATOM 783 C C . ASN A 1 95 ? 2.173 -0.722 14.783 1.00 87.88 95 ASN A C 1
ATOM 785 O O . ASN A 1 95 ? 1.316 -0.886 13.917 1.00 87.88 95 ASN A O 1
ATOM 789 N N . VAL A 1 96 ? 3.061 -1.669 15.105 1.00 88.06 96 VAL A N 1
ATOM 790 C CA . VAL A 1 96 ? 3.049 -3.020 14.525 1.00 88.06 96 VAL A CA 1
ATOM 791 C C . VAL A 1 96 ? 1.882 -3.816 15.101 1.00 88.06 96 VAL A C 1
ATOM 793 O O . VAL A 1 96 ? 1.069 -4.329 14.337 1.00 88.06 96 VAL A O 1
ATOM 796 N N . GLU A 1 97 ? 1.715 -3.801 16.423 1.00 87.94 97 GLU A N 1
ATOM 797 C CA . GLU A 1 97 ? 0.600 -4.469 17.107 1.00 87.94 97 GLU A CA 1
ATOM 798 C C . GLU A 1 97 ? -0.762 -3.930 16.647 1.00 87.94 97 GLU A C 1
ATOM 800 O O . GLU A 1 97 ? -1.698 -4.700 16.442 1.00 87.94 97 GLU A O 1
ATOM 805 N N . VAL A 1 98 ? -0.880 -2.618 16.395 1.00 90.81 98 VAL A N 1
ATOM 806 C CA . VAL A 1 98 ? -2.109 -2.017 15.835 1.00 90.81 98 VAL A CA 1
ATOM 807 C C . VAL A 1 98 ? -2.470 -2.632 14.475 1.00 90.81 98 VAL A C 1
ATOM 809 O O . VAL A 1 98 ? -3.645 -2.896 14.203 1.00 90.81 98 VAL A O 1
ATOM 812 N N . LEU A 1 99 ? -1.480 -2.859 13.606 1.00 90.81 99 LEU A N 1
ATOM 813 C CA . LEU A 1 99 ? -1.691 -3.457 12.282 1.00 90.81 99 LEU A CA 1
ATOM 814 C C . LEU A 1 99 ? -2.048 -4.944 12.379 1.00 90.81 99 LEU A C 1
ATOM 816 O O . LEU A 1 99 ? -2.923 -5.409 11.641 1.00 90.81 99 LEU A O 1
ATOM 820 N N . GLU A 1 100 ? -1.407 -5.669 13.298 1.00 89.50 100 GLU A N 1
ATOM 821 C CA . GLU A 1 100 ? -1.682 -7.082 13.568 1.00 89.50 100 GLU A CA 1
ATOM 822 C C . GLU A 1 100 ? -3.101 -7.282 14.104 1.00 89.50 100 GLU A C 1
ATOM 824 O O . GLU A 1 100 ? -3.861 -8.070 13.540 1.00 89.50 100 GLU A O 1
ATOM 829 N N . GLN A 1 101 ? -3.514 -6.493 15.101 1.00 88.88 101 GLN A N 1
ATOM 830 C CA . GLN A 1 101 ? -4.874 -6.524 15.649 1.00 88.88 101 GLN A CA 1
ATOM 831 C C . GLN A 1 101 ? -5.943 -6.186 14.602 1.00 88.88 101 GLN A C 1
ATOM 833 O O . GLN A 1 101 ? -7.048 -6.731 14.631 1.00 88.88 101 GLN A O 1
ATOM 838 N N . ALA A 1 102 ? -5.636 -5.278 13.672 1.00 88.06 102 ALA A N 1
ATOM 839 C CA . ALA A 1 102 ? -6.561 -4.883 12.616 1.00 88.06 102 ALA A CA 1
ATOM 840 C C . ALA A 1 102 ? -6.579 -5.846 11.409 1.00 88.06 102 ALA A C 1
ATOM 842 O O . ALA A 1 102 ? -7.438 -5.710 10.526 1.00 88.06 102 ALA A O 1
ATOM 843 N N . GLU A 1 103 ? -5.632 -6.787 11.333 1.00 89.88 103 GLU A N 1
ATOM 844 C CA . GLU A 1 103 ? -5.387 -7.648 10.171 1.00 89.88 103 GLU A CA 1
ATOM 845 C C . GLU A 1 103 ? -5.303 -6.826 8.864 1.00 89.88 103 GLU A C 1
ATOM 847 O O . GLU A 1 103 ? -5.966 -7.120 7.850 1.00 89.88 103 GLU A O 1
ATOM 852 N N . ILE A 1 104 ? -4.558 -5.713 8.903 1.00 89.38 104 ILE A N 1
ATOM 853 C CA . ILE A 1 104 ? -4.355 -4.797 7.771 1.00 89.38 104 ILE A CA 1
ATOM 854 C C . ILE A 1 104 ? -2.851 -4.580 7.535 1.00 89.38 104 ILE A C 1
ATOM 856 O O . ILE A 1 104 ? -2.130 -4.279 8.478 1.00 89.38 104 ILE A O 1
ATOM 860 N N . PRO A 1 105 ? -2.362 -4.689 6.281 1.00 90.12 105 PRO A N 1
ATOM 861 C CA . PRO A 1 105 ? -0.992 -4.307 5.945 1.00 90.12 105 PRO A CA 1
ATOM 862 C C . PRO A 1 105 ? -0.755 -2.805 6.090 1.00 90.12 105 PRO A C 1
ATOM 864 O O . PRO A 1 105 ? -1.669 -2.018 5.858 1.00 90.12 105 PRO A O 1
ATOM 867 N N . SER A 1 106 ? 0.502 -2.413 6.293 1.00 91.00 106 SER A N 1
ATOM 868 C CA . SER A 1 106 ? 0.920 -1.013 6.159 1.00 91.00 106 SER A CA 1
ATOM 869 C C . SER A 1 106 ? 0.555 -0.423 4.789 1.00 91.00 106 SER A C 1
ATOM 871 O O . SER A 1 106 ? 0.414 -1.138 3.785 1.00 91.00 106 SER A O 1
ATOM 873 N N . ILE A 1 107 ? 0.450 0.906 4.710 1.00 90.88 107 ILE A N 1
ATOM 874 C CA . ILE A 1 107 ? 0.128 1.587 3.450 1.00 90.88 107 ILE A CA 1
ATOM 875 C C . ILE A 1 107 ? 1.213 1.335 2.403 1.00 90.88 107 ILE A C 1
ATOM 877 O O . ILE A 1 107 ? 0.896 1.122 1.233 1.00 90.88 107 ILE A O 1
ATOM 881 N N . GLU A 1 108 ? 2.483 1.297 2.811 1.00 89.00 108 GLU A N 1
ATOM 882 C CA . GLU A 1 108 ? 3.592 0.975 1.908 1.00 89.00 108 GLU A CA 1
ATOM 883 C C . GLU A 1 108 ? 3.400 -0.398 1.248 1.00 89.00 108 GLU A C 1
ATOM 885 O O . GLU A 1 108 ? 3.531 -0.511 0.028 1.00 89.00 108 GLU A O 1
ATOM 890 N N . ALA A 1 109 ? 2.992 -1.414 2.016 1.00 89.62 109 ALA A N 1
ATOM 891 C CA . ALA A 1 109 ? 2.710 -2.745 1.487 1.00 89.62 109 ALA A CA 1
ATOM 892 C C . ALA A 1 109 ? 1.501 -2.769 0.542 1.00 89.62 109 ALA A C 1
ATOM 894 O O . ALA A 1 109 ? 1.533 -3.437 -0.496 1.00 89.62 109 ALA A O 1
ATOM 895 N N . LEU A 1 110 ? 0.440 -2.020 0.849 1.00 90.75 110 LEU A N 1
ATOM 896 C CA . LEU A 1 110 ? -0.734 -1.925 -0.023 1.00 90.75 110 LEU A CA 1
ATOM 897 C C . LEU A 1 110 ? -0.418 -1.225 -1.353 1.00 90.75 110 LEU A C 1
ATOM 899 O O . LEU A 1 110 ? -0.882 -1.673 -2.408 1.00 90.75 110 LEU A O 1
ATOM 903 N N . ILE A 1 111 ? 0.400 -0.172 -1.322 1.00 90.38 111 ILE A N 1
ATOM 904 C CA . ILE A 1 111 ? 0.855 0.523 -2.530 1.00 90.38 111 ILE A CA 1
ATOM 905 C C . ILE A 1 111 ? 1.774 -0.388 -3.345 1.00 90.38 111 ILE A C 1
ATOM 907 O O . ILE A 1 111 ? 1.526 -0.581 -4.534 1.00 90.38 111 ILE A O 1
ATOM 911 N N . ALA A 1 112 ? 2.780 -1.002 -2.715 1.00 89.88 112 ALA A N 1
ATOM 912 C CA . ALA A 1 112 ? 3.703 -1.925 -3.374 1.00 89.88 112 ALA A CA 1
ATOM 913 C C . ALA A 1 112 ? 2.952 -3.063 -4.076 1.00 89.88 112 ALA A C 1
ATOM 915 O O . ALA A 1 112 ? 3.207 -3.369 -5.239 1.00 89.88 112 ALA A O 1
ATOM 916 N N . LYS A 1 113 ? 1.941 -3.631 -3.411 1.00 90.25 113 LYS A N 1
ATOM 917 C CA . LYS A 1 113 ? 1.063 -4.640 -4.004 1.00 90.25 113 LYS A CA 1
ATOM 918 C C . LYS A 1 113 ? 0.343 -4.146 -5.250 1.00 90.25 113 LYS A C 1
ATOM 920 O O . LYS A 1 113 ? 0.270 -4.870 -6.244 1.00 90.25 113 LYS A O 1
ATOM 925 N N . SER A 1 114 ? -0.229 -2.952 -5.184 1.00 90.69 114 SER A N 1
ATOM 926 C CA . SER A 1 114 ? -0.984 -2.372 -6.296 1.00 90.69 114 SER A CA 1
ATOM 927 C C . SER A 1 114 ? -0.057 -2.086 -7.482 1.00 90.69 114 SER A C 1
ATOM 929 O O . SER A 1 114 ? -0.366 -2.470 -8.608 1.00 90.69 114 SER A O 1
ATOM 931 N N . GLN A 1 115 ? 1.139 -1.554 -7.218 1.00 90.69 115 GLN A N 1
ATOM 932 C CA . GLN A 1 115 ? 2.180 -1.321 -8.222 1.00 90.69 115 GLN A CA 1
ATOM 933 C C . GLN A 1 115 ? 2.679 -2.618 -8.871 1.00 90.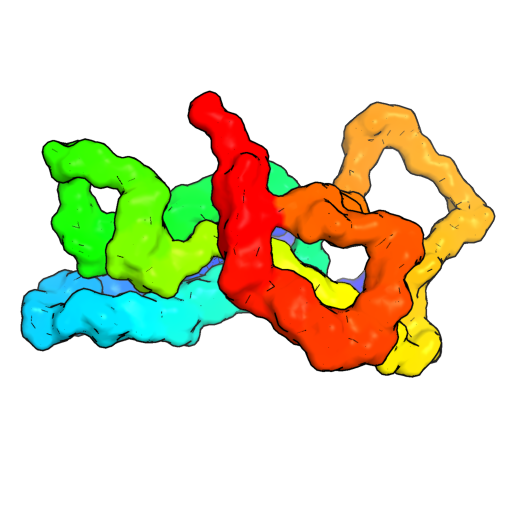69 115 GLN A C 1
ATOM 935 O O . GLN A 1 115 ? 2.743 -2.691 -10.093 1.00 90.69 115 GLN A O 1
ATOM 940 N N . LEU A 1 116 ? 2.955 -3.676 -8.098 1.00 89.94 116 LEU A N 1
ATOM 941 C CA . LEU A 1 116 ? 3.362 -4.977 -8.648 1.00 89.94 116 LEU A CA 1
ATOM 942 C C . LEU A 1 116 ? 2.264 -5.594 -9.523 1.00 89.94 116 LEU A C 1
ATOM 944 O O . LEU A 1 116 ? 2.530 -6.098 -10.616 1.00 89.94 116 LEU A O 1
ATOM 948 N N . ARG A 1 117 ? 1.003 -5.536 -9.080 1.00 91.19 117 ARG A N 1
ATOM 949 C CA . ARG A 1 117 ? -0.136 -6.016 -9.879 1.00 91.19 117 ARG A CA 1
ATOM 950 C C . ARG A 1 117 ? -0.252 -5.260 -11.198 1.00 91.19 117 ARG A C 1
ATOM 952 O O . ARG A 1 117 ? -0.432 -5.899 -12.237 1.00 91.19 117 ARG A O 1
ATOM 959 N N . TRP A 1 118 ? -0.123 -3.937 -11.151 1.00 91.31 118 TRP A N 1
ATOM 960 C CA . TRP A 1 118 ? -0.161 -3.078 -12.327 1.00 91.31 118 TRP A CA 1
ATOM 961 C C . TRP A 1 118 ? 1.017 -3.348 -13.267 1.00 91.31 118 TRP A C 1
ATOM 963 O O . TRP A 1 118 ? 0.796 -3.562 -14.454 1.00 91.31 118 TRP A O 1
ATOM 973 N N . ALA A 1 119 ? 2.241 -3.461 -12.748 1.00 90.25 119 ALA A N 1
ATOM 974 C CA . ALA A 1 119 ? 3.444 -3.734 -13.535 1.00 90.25 119 ALA A CA 1
ATOM 975 C C . ALA A 1 119 ? 3.325 -5.033 -14.343 1.00 90.25 119 ALA A C 1
ATOM 977 O O . ALA A 1 119 ? 3.518 -5.026 -15.558 1.00 90.25 119 ALA A O 1
ATOM 978 N N . GLY A 1 120 ? 2.907 -6.132 -13.707 1.00 91.25 120 GLY A N 1
ATOM 979 C CA . GLY A 1 120 ? 2.680 -7.383 -14.432 1.00 91.25 120 GLY A CA 1
ATOM 980 C C . GLY A 1 120 ? 1.517 -7.292 -15.423 1.00 91.25 120 GLY A C 1
ATOM 981 O O . GLY A 1 120 ? 1.547 -7.921 -16.477 1.00 91.25 120 GLY A O 1
ATOM 982 N N . HIS A 1 121 ? 0.472 -6.512 -15.119 1.00 91.00 121 HIS A N 1
ATOM 983 C CA . HIS A 1 121 ? -0.613 -6.284 -16.073 1.00 91.00 121 HIS A CA 1
ATOM 984 C C . HIS A 1 121 ? -0.129 -5.532 -17.315 1.00 91.00 121 HIS A C 1
ATOM 986 O O . HIS A 1 121 ? -0.423 -5.981 -18.420 1.00 91.00 121 HIS A O 1
ATOM 992 N N . VAL A 1 122 ? 0.635 -4.451 -17.133 1.00 91.31 122 VAL A N 1
ATOM 993 C CA . VAL A 1 122 ? 1.224 -3.654 -18.215 1.00 91.31 122 VAL A CA 1
ATOM 994 C C . VAL A 1 122 ? 2.203 -4.483 -19.040 1.00 91.31 122 VAL A C 1
ATOM 996 O O . VAL A 1 122 ? 2.156 -4.406 -20.264 1.00 91.31 122 VAL A O 1
ATOM 999 N N . PHE A 1 123 ? 3.025 -5.324 -18.408 1.00 90.94 123 PHE A N 1
ATOM 1000 C CA . PHE A 1 123 ? 3.934 -6.227 -19.118 1.00 90.94 123 PHE A CA 1
ATOM 1001 C C . PHE A 1 123 ? 3.191 -7.137 -20.108 1.00 90.94 123 PHE A C 1
ATOM 1003 O O . PHE A 1 123 ? 3.572 -7.239 -21.271 1.00 90.94 123 PHE A O 1
ATOM 1010 N N . ARG A 1 124 ? 2.069 -7.725 -19.675 1.00 91.44 124 ARG A N 1
ATOM 1011 C CA . ARG A 1 124 ? 1.238 -8.621 -20.498 1.00 91.44 124 ARG A CA 1
ATOM 1012 C C . ARG A 1 124 ? 0.322 -7.898 -21.497 1.00 91.44 124 ARG A C 1
ATOM 1014 O O . ARG A 1 124 ? -0.400 -8.559 -22.240 1.00 91.44 124 ARG A O 1
ATOM 1021 N N . MET A 1 125 ? 0.288 -6.562 -21.518 1.00 93.69 125 MET A N 1
ATOM 1022 C CA . MET A 1 125 ? -0.466 -5.821 -22.538 1.00 93.69 125 MET A CA 1
ATOM 1023 C C . MET A 1 125 ? 0.212 -5.912 -23.913 1.00 93.69 125 MET A C 1
ATOM 1025 O O . MET A 1 125 ? 1.408 -6.177 -24.018 1.00 93.69 125 MET A O 1
ATOM 1029 N N . LYS A 1 126 ? -0.551 -5.631 -24.977 1.00 93.31 126 LYS A N 1
ATOM 1030 C CA . LYS A 1 126 ? -0.016 -5.463 -26.338 1.00 93.31 126 LYS A CA 1
ATOM 1031 C C . LYS A 1 126 ? 0.892 -4.225 -26.421 1.00 93.31 126 LYS A C 1
ATOM 1033 O O . LYS A 1 126 ? 0.596 -3.211 -25.789 1.00 93.31 126 LYS A O 1
ATOM 1038 N N . ASP A 1 127 ? 1.940 -4.278 -27.242 1.00 91.38 127 ASP A N 1
ATOM 1039 C CA . ASP A 1 127 ? 2.991 -3.242 -27.304 1.00 91.38 127 ASP A CA 1
ATOM 1040 C C . ASP A 1 127 ? 2.518 -1.876 -27.798 1.00 91.38 127 ASP A C 1
ATOM 1042 O O . ASP A 1 127 ? 3.051 -0.857 -27.378 1.00 91.38 127 ASP A O 1
ATOM 1046 N N . HIS A 1 128 ? 1.455 -1.821 -28.603 1.00 91.88 128 HIS A N 1
ATOM 1047 C CA . HIS A 1 128 ? 0.878 -0.553 -29.064 1.00 91.88 128 HIS A CA 1
ATOM 1048 C C . HIS A 1 128 ? 0.131 0.223 -27.961 1.00 91.88 128 HIS A C 1
ATOM 1050 O O . HIS A 1 128 ? -0.328 1.344 -28.183 1.00 91.88 128 HIS A O 1
ATOM 1056 N N . ARG A 1 129 ? -0.074 -0.368 -26.776 1.00 92.38 129 ARG A N 1
ATOM 1057 C CA . ARG A 1 129 ? -0.822 0.272 -25.688 1.00 92.38 129 ARG A CA 1
ATOM 1058 C C . ARG A 1 129 ? 0.043 1.325 -25.003 1.00 92.38 129 ARG A C 1
ATOM 1060 O O . ARG A 1 129 ? 1.138 1.029 -24.530 1.00 92.38 129 ARG A O 1
ATOM 1067 N N . LEU A 1 130 ? -0.512 2.528 -24.843 1.00 90.25 130 LEU A N 1
ATOM 1068 C CA . LEU A 1 130 ? 0.178 3.669 -24.230 1.00 90.25 130 LEU A CA 1
ATOM 1069 C C . LEU A 1 130 ? 0.848 3.362 -22.877 1.00 90.25 130 LEU A C 1
ATOM 1071 O O . LEU A 1 130 ? 1.986 3.787 -22.710 1.00 90.25 130 LEU A O 1
ATOM 1075 N N . PRO A 1 131 ? 0.248 2.613 -21.924 1.00 89.19 131 PRO A N 1
ATOM 1076 C CA . PRO A 1 131 ? 0.924 2.296 -20.663 1.00 89.19 131 PRO A CA 1
ATOM 1077 C C . PRO A 1 131 ? 2.197 1.463 -20.842 1.00 89.19 131 PRO A C 1
ATOM 1079 O O . PRO A 1 131 ? 3.170 1.681 -20.126 1.00 89.19 131 PRO A O 1
ATOM 1082 N N . LYS A 1 132 ? 2.213 0.540 -21.812 1.00 90.12 132 LYS A N 1
ATOM 1083 C CA . LYS A 1 132 ? 3.381 -0.297 -22.106 1.00 90.12 132 LYS A CA 1
ATOM 1084 C C . LYS A 1 132 ? 4.464 0.524 -22.800 1.00 90.12 132 LYS A C 1
ATOM 1086 O O . LYS A 1 132 ? 5.608 0.513 -22.357 1.00 90.12 132 LYS A O 1
ATOM 1091 N N . ILE A 1 133 ? 4.078 1.343 -23.779 1.00 89.81 133 ILE A N 1
ATOM 1092 C CA . ILE A 1 133 ? 4.981 2.311 -24.419 1.00 89.81 133 ILE A CA 1
ATOM 1093 C C . ILE A 1 133 ? 5.558 3.281 -23.383 1.00 89.81 133 ILE A C 1
ATOM 1095 O O . ILE A 1 133 ? 6.746 3.558 -23.408 1.00 89.81 133 ILE A O 1
ATOM 1099 N N . ALA A 1 134 ? 4.757 3.783 -22.444 1.00 87.75 134 ALA A N 1
ATOM 1100 C CA . ALA A 1 134 ? 5.219 4.706 -21.410 1.00 87.75 134 ALA A CA 1
ATOM 1101 C C . ALA A 1 134 ? 6.141 4.027 -20.385 1.00 87.75 134 ALA A C 1
ATOM 1103 O O . ALA A 1 134 ? 7.094 4.648 -19.914 1.00 87.75 134 ALA A O 1
ATOM 1104 N N . LEU A 1 135 ? 5.876 2.762 -20.042 1.00 85.62 135 LEU A N 1
ATOM 1105 C CA . LEU A 1 135 ? 6.718 1.999 -19.126 1.00 85.62 135 LEU A CA 1
ATOM 1106 C C . LEU A 1 135 ? 8.073 1.671 -19.753 1.00 85.62 135 LEU A C 1
ATOM 1108 O O . LEU A 1 135 ? 9.078 1.814 -19.071 1.00 85.62 135 LEU A O 1
ATOM 1112 N N . TYR A 1 136 ? 8.129 1.261 -21.021 1.00 84.56 136 TYR A N 1
ATOM 1113 C CA . TYR A 1 136 ? 9.380 0.887 -21.699 1.00 84.56 136 TYR A CA 1
ATOM 1114 C C . TYR A 1 136 ? 10.023 2.022 -22.494 1.00 84.56 136 TYR A C 1
ATOM 1116 O O . TYR A 1 136 ? 11.177 1.906 -22.882 1.00 84.56 136 TYR A O 1
ATOM 1124 N N . GLY A 1 137 ? 9.315 3.129 -22.688 1.00 82.06 137 GLY A N 1
ATOM 1125 C CA . GLY A 1 137 ? 9.769 4.267 -23.469 1.00 82.06 137 GLY A CA 1
ATOM 1126 C C . GLY A 1 137 ? 11.013 4.900 -22.867 1.00 82.06 137 GLY A C 1
ATOM 1127 O O . GLY A 1 137 ? 11.004 5.397 -21.736 1.00 82.06 137 GLY A O 1
ATOM 1128 N N . GLU A 1 138 ? 12.087 4.898 -23.643 1.00 78.19 138 GLU A N 1
ATOM 1129 C CA . GLU A 1 138 ? 13.325 5.588 -23.318 1.00 78.19 138 GLU A CA 1
ATOM 1130 C C . GLU A 1 138 ? 13.464 6.832 -24.189 1.00 78.19 138 GLU A C 1
ATOM 1132 O O . GLU A 1 138 ? 13.019 6.886 -25.337 1.00 78.19 138 GLU A O 1
ATOM 1137 N N . ILE A 1 139 ? 14.030 7.882 -23.601 1.00 75.12 139 ILE A N 1
ATOM 1138 C CA . ILE A 1 139 ? 14.254 9.135 -24.312 1.00 75.12 139 ILE A CA 1
ATOM 1139 C C . ILE A 1 139 ? 15.451 8.904 -25.239 1.00 75.12 139 ILE A C 1
ATOM 1141 O O . ILE A 1 139 ? 16.532 8.585 -24.754 1.00 75.12 139 ILE A O 1
ATOM 1145 N N . ARG A 1 140 ? 15.257 9.074 -26.553 1.00 69.88 140 ARG A N 1
ATOM 1146 C CA . ARG A 1 140 ? 16.302 8.852 -27.572 1.00 69.88 140 ARG A CA 1
ATOM 1147 C C . ARG A 1 140 ? 17.485 9.821 -27.454 1.00 69.88 140 ARG A C 1
ATOM 1149 O O . ARG A 1 140 ? 18.601 9.450 -27.787 1.00 69.88 140 ARG A O 1
ATOM 1156 N N . SER A 1 141 ? 17.251 11.046 -26.983 1.00 76.12 141 SER A N 1
ATOM 1157 C CA . SER A 1 141 ? 18.297 12.046 -26.757 1.00 76.12 141 SER A CA 1
ATOM 1158 C C . SER A 1 141 ? 17.981 12.929 -25.548 1.00 76.12 141 SER A C 1
ATOM 1160 O O . SER A 1 141 ? 16.853 13.381 -25.356 1.00 76.12 141 SER A O 1
ATOM 1162 N N . GLY A 1 142 ? 18.987 13.170 -24.709 1.00 70.75 142 GLY A N 1
ATOM 1163 C CA . GLY A 1 142 ? 18.862 13.992 -23.505 1.00 70.75 142 GLY A CA 1
ATOM 1164 C C . GLY A 1 142 ? 19.400 13.288 -22.265 1.00 70.75 142 GLY A C 1
ATOM 1165 O O . GLY A 1 142 ? 19.149 12.108 -22.032 1.00 70.75 142 GLY A O 1
ATOM 1166 N N . HIS A 1 143 ? 20.162 14.024 -21.464 1.00 70.12 143 HIS A N 1
ATOM 1167 C CA . HIS A 1 143 ? 20.786 13.515 -20.246 1.00 70.12 143 HIS A CA 1
ATOM 1168 C C . HIS A 1 143 ? 19.995 14.011 -19.034 1.00 70.12 143 HIS A C 1
ATOM 1170 O O . HIS A 1 143 ? 19.430 15.106 -19.054 1.00 70.12 143 HIS A O 1
ATOM 1176 N N . ARG A 1 144 ? 19.925 13.215 -17.960 1.00 72.94 144 ARG A N 1
ATOM 1177 C CA . ARG A 1 144 ? 19.390 13.733 -16.694 1.00 72.94 144 ARG A CA 1
ATOM 1178 C C . ARG A 1 144 ? 20.407 14.698 -16.097 1.00 72.94 144 ARG A C 1
ATOM 1180 O O . ARG A 1 144 ? 21.596 14.392 -16.063 1.00 72.94 144 ARG A O 1
ATOM 1187 N N . TYR A 1 145 ? 19.922 15.826 -15.591 1.00 74.69 145 TYR A N 1
ATOM 1188 C CA . TYR A 1 145 ? 20.756 16.748 -14.833 1.00 74.69 145 TYR A CA 1
ATOM 1189 C C . TYR A 1 145 ? 21.371 16.026 -13.622 1.00 74.69 145 TYR A C 1
ATOM 1191 O O . TYR A 1 145 ? 20.684 15.252 -12.944 1.00 74.69 145 TYR A O 1
ATOM 1199 N N . ARG A 1 146 ? 22.668 16.248 -13.378 1.00 77.00 146 ARG A N 1
ATOM 1200 C CA . ARG A 1 146 ? 23.384 15.682 -12.225 1.00 77.00 146 ARG A CA 1
ATOM 1201 C C . ARG A 1 146 ? 22.823 16.277 -10.927 1.00 77.00 146 ARG A C 1
ATOM 1203 O O . ARG A 1 146 ? 22.540 17.466 -10.869 1.00 77.00 146 ARG A O 1
ATOM 1210 N N . GLY A 1 147 ? 22.653 15.458 -9.889 1.00 83.56 147 GLY A N 1
ATOM 1211 C CA . GLY A 1 147 ? 22.091 15.879 -8.598 1.00 83.56 147 GLY A CA 1
ATOM 1212 C C . GLY A 1 147 ? 20.917 15.002 -8.166 1.00 83.56 147 GLY A C 1
ATOM 1213 O O . GLY A 1 147 ? 20.991 13.782 -8.289 1.00 83.56 147 GLY A O 1
ATOM 1214 N N . ALA A 1 148 ? 19.833 15.615 -7.677 1.00 78.06 148 ALA A N 1
ATOM 1215 C CA . ALA A 1 148 ? 18.621 14.935 -7.202 1.00 78.06 148 ALA A CA 1
ATOM 1216 C C . ALA A 1 148 ? 17.457 15.046 -8.217 1.00 78.06 148 ALA A C 1
ATOM 1218 O O . ALA A 1 148 ? 16.511 15.809 -7.998 1.00 78.06 148 ALA A O 1
ATOM 1219 N N . PRO A 1 149 ? 17.498 14.321 -9.354 1.00 81.38 149 PRO A N 1
ATOM 1220 C CA . PRO A 1 149 ? 16.410 14.337 -10.322 1.00 81.38 149 PRO A CA 1
ATOM 1221 C C . PRO A 1 149 ? 15.125 13.768 -9.708 1.00 81.38 149 PRO A C 1
ATOM 1223 O O . PRO A 1 149 ? 15.156 12.883 -8.850 1.00 81.38 149 PRO A O 1
ATOM 1226 N N . LYS A 1 150 ? 13.972 14.243 -10.192 1.00 80.81 150 LYS A N 1
ATOM 1227 C CA . LYS A 1 150 ? 12.665 13.709 -9.783 1.00 80.81 150 LYS A CA 1
ATOM 1228 C C . LYS A 1 150 ? 12.609 12.196 -10.028 1.00 80.81 150 LYS A C 1
ATOM 1230 O O . LYS A 1 150 ? 13.026 11.718 -11.086 1.00 80.81 150 LYS A O 1
ATOM 1235 N N . LYS A 1 151 ? 12.061 11.458 -9.058 1.00 81.81 151 LYS A N 1
ATOM 1236 C CA . LYS A 1 151 ? 11.892 10.002 -9.150 1.00 81.81 151 LYS A CA 1
ATOM 1237 C C . LYS A 1 151 ? 10.996 9.634 -10.332 1.00 81.81 151 LYS A C 1
ATOM 1239 O O . LYS A 1 151 ? 10.004 10.314 -10.599 1.00 81.81 151 LYS A O 1
ATOM 1244 N N . ARG A 1 152 ? 11.319 8.537 -11.019 1.00 84.50 152 ARG A N 1
ATOM 1245 C CA . ARG A 1 152 ? 10.431 7.904 -12.002 1.00 84.50 152 ARG A CA 1
ATOM 1246 C C . ARG A 1 152 ? 9.667 6.747 -11.374 1.00 84.50 152 ARG A C 1
ATOM 1248 O O . ARG A 1 152 ? 10.089 6.166 -10.379 1.00 84.50 152 ARG A O 1
ATOM 1255 N N . TYR A 1 153 ? 8.595 6.341 -12.043 1.00 85.31 153 TYR A N 1
ATOM 1256 C CA . TYR A 1 153 ? 7.857 5.133 -11.687 1.00 85.31 153 TYR A CA 1
ATOM 1257 C C . TYR A 1 153 ? 8.743 3.871 -11.686 1.00 85.31 153 TYR A C 1
ATOM 1259 O O . TYR A 1 153 ? 8.693 3.087 -10.741 1.00 85.31 153 TYR A O 1
ATOM 1267 N N . LYS A 1 154 ? 9.637 3.723 -12.683 1.00 84.81 154 LYS A N 1
ATOM 1268 C CA . LYS A 1 154 ? 10.638 2.635 -12.720 1.00 84.81 154 LYS A CA 1
ATOM 1269 C C . LYS A 1 154 ? 11.501 2.591 -11.451 1.00 84.81 154 LYS A C 1
ATOM 1271 O O . LYS A 1 154 ? 11.831 1.507 -10.989 1.00 84.81 154 LYS A O 1
ATOM 1276 N N . ASP A 1 155 ? 11.849 3.747 -10.884 1.00 86.06 155 ASP A N 1
ATOM 1277 C CA . ASP A 1 155 ? 12.689 3.822 -9.683 1.00 86.06 155 ASP A CA 1
ATOM 1278 C C . ASP A 1 155 ? 11.914 3.335 -8.440 1.00 86.06 155 ASP A C 1
ATOM 1280 O O . ASP A 1 155 ? 12.476 2.650 -7.585 1.00 86.06 155 ASP A O 1
ATOM 1284 N N . CYS A 1 156 ? 10.607 3.623 -8.365 1.00 85.56 156 CYS A N 1
ATOM 1285 C CA . CYS A 1 156 ? 9.715 3.072 -7.338 1.00 85.56 156 CYS A CA 1
ATOM 1286 C C . CYS A 1 156 ? 9.585 1.546 -7.459 1.00 85.56 156 CYS A C 1
ATOM 1288 O O . CYS A 1 156 ? 9.754 0.852 -6.460 1.00 85.56 156 CYS A O 1
ATOM 1290 N N . LEU A 1 157 ? 9.365 1.022 -8.672 1.00 85.88 157 LEU A N 1
ATOM 1291 C CA . LEU A 1 157 ? 9.293 -0.425 -8.905 1.00 85.88 157 LEU A CA 1
ATOM 1292 C C . LEU A 1 157 ? 10.590 -1.141 -8.536 1.00 85.88 157 LEU A C 1
ATOM 1294 O O . LEU A 1 157 ? 10.536 -2.179 -7.886 1.00 85.88 157 LEU A O 1
ATOM 1298 N N . LYS A 1 158 ? 11.749 -0.574 -8.894 1.00 87.50 158 LYS A N 1
ATOM 1299 C CA . LYS A 1 158 ? 13.051 -1.121 -8.491 1.00 87.50 158 LYS A CA 1
ATOM 1300 C C . LYS A 1 158 ? 13.141 -1.245 -6.975 1.00 87.50 158 LYS A C 1
ATOM 1302 O O . LYS A 1 158 ? 13.437 -2.325 -6.491 1.00 87.50 158 LYS A O 1
ATOM 1307 N N . LYS A 1 159 ? 12.783 -0.202 -6.219 1.00 85.81 159 LYS A N 1
ATOM 1308 C CA . LYS A 1 159 ? 12.758 -0.283 -4.748 1.00 85.81 159 LYS A CA 1
ATOM 1309 C C . LYS A 1 159 ? 11.876 -1.442 -4.259 1.00 85.81 159 LYS A C 1
ATOM 1311 O O . LYS A 1 159 ? 12.278 -2.175 -3.359 1.00 85.81 159 LYS A O 1
ATOM 1316 N N . THR A 1 160 ? 10.690 -1.618 -4.840 1.00 85.69 160 THR A N 1
ATOM 1317 C CA . THR A 1 160 ? 9.781 -2.714 -4.472 1.00 85.69 160 THR A CA 1
ATOM 1318 C C . THR A 1 160 ? 10.348 -4.088 -4.823 1.00 85.69 160 THR A C 1
ATOM 1320 O O . THR A 1 160 ? 10.237 -5.001 -4.012 1.00 85.69 160 THR A O 1
ATOM 1323 N N . PHE A 1 161 ? 10.986 -4.236 -5.984 1.00 87.19 161 PHE A N 1
ATOM 1324 C CA . PHE A 1 161 ? 11.659 -5.472 -6.381 1.00 87.19 161 PHE A CA 1
ATOM 1325 C C . PHE A 1 161 ? 12.804 -5.823 -5.430 1.00 87.19 161 PHE A C 1
ATOM 1327 O O . PHE A 1 161 ? 12.855 -6.955 -4.964 1.00 87.19 161 PHE A O 1
ATOM 1334 N N . THR A 1 162 ? 13.639 -4.848 -5.052 1.00 86.56 162 THR A N 1
ATOM 1335 C CA . THR A 1 162 ? 14.722 -5.058 -4.079 1.00 86.56 162 THR A CA 1
ATOM 1336 C C . THR A 1 162 ? 14.158 -5.511 -2.735 1.00 86.56 162 THR A C 1
ATOM 1338 O O . THR A 1 162 ? 14.653 -6.466 -2.152 1.00 86.56 162 THR A O 1
ATOM 1341 N N . ALA A 1 163 ? 13.080 -4.875 -2.266 1.00 81.38 163 ALA A N 1
ATOM 1342 C CA . ALA A 1 163 ? 12.441 -5.255 -1.010 1.00 81.38 163 ALA A CA 1
ATOM 1343 C C . ALA A 1 163 ? 11.813 -6.659 -1.058 1.00 81.38 163 ALA A C 1
ATOM 1345 O O . ALA A 1 163 ? 11.790 -7.346 -0.045 1.00 81.38 163 ALA A O 1
ATOM 1346 N N . CYS A 1 164 ? 11.314 -7.091 -2.220 1.00 79.56 164 CYS A N 1
ATOM 1347 C CA . CYS A 1 164 ? 10.705 -8.412 -2.405 1.00 79.56 164 CYS A CA 1
ATOM 1348 C C . CYS A 1 164 ? 11.696 -9.495 -2.860 1.00 79.56 164 CYS A C 1
ATOM 1350 O O . CYS A 1 164 ? 11.264 -10.599 -3.175 1.00 79.56 164 CYS A O 1
ATOM 1352 N N . ASN A 1 165 ? 12.999 -9.193 -2.914 1.00 82.44 165 ASN A N 1
ATOM 1353 C CA . ASN A 1 165 ? 14.035 -10.088 -3.438 1.00 82.44 165 ASN A CA 1
ATOM 1354 C C . ASN A 1 165 ? 13.734 -10.610 -4.862 1.00 82.44 165 ASN A C 1
ATOM 1356 O O . ASN A 1 165 ? 13.972 -11.772 -5.185 1.00 82.44 165 ASN A O 1
ATOM 1360 N N . ILE A 1 166 ? 13.164 -9.747 -5.708 1.00 82.94 166 ILE A N 1
ATOM 1361 C CA . ILE A 1 166 ? 12.876 -10.031 -7.117 1.00 82.94 166 ILE A CA 1
ATOM 1362 C C . ILE A 1 166 ? 14.010 -9.447 -7.950 1.00 82.94 166 ILE A C 1
ATOM 1364 O O . ILE A 1 166 ? 14.317 -8.258 -7.833 1.00 82.94 166 ILE A O 1
ATOM 1368 N N . ASP A 1 167 ? 14.593 -10.263 -8.825 1.00 83.81 167 ASP A N 1
ATOM 1369 C CA . ASP A 1 167 ? 15.630 -9.789 -9.732 1.00 83.81 167 ASP A CA 1
ATOM 1370 C C . ASP A 1 167 ? 15.091 -8.720 -10.703 1.00 83.81 167 ASP A C 1
ATOM 1372 O O . ASP A 1 167 ? 14.046 -8.868 -11.340 1.00 83.81 167 ASP A O 1
ATOM 1376 N N . HIS A 1 168 ? 15.829 -7.616 -10.815 1.00 78.69 168 HIS A N 1
ATOM 1377 C CA . HIS A 1 168 ? 15.478 -6.474 -11.651 1.00 78.69 168 HIS A CA 1
ATOM 1378 C C . HIS A 1 168 ? 15.578 -6.759 -13.147 1.00 78.69 168 HIS A C 1
ATOM 1380 O O . HIS A 1 168 ? 14.974 -6.012 -13.921 1.00 78.69 168 HIS A O 1
ATOM 1386 N N . GLN A 1 169 ? 16.351 -7.767 -13.555 1.00 78.06 169 GLN A N 1
ATOM 1387 C CA . GLN A 1 169 ? 16.507 -8.125 -14.964 1.00 78.06 169 GLN A CA 1
ATOM 1388 C C . GLN A 1 169 ? 15.466 -9.162 -15.390 1.00 78.06 169 GLN A C 1
ATOM 1390 O O . GLN A 1 169 ? 14.797 -8.953 -16.398 1.00 78.06 169 GLN A O 1
ATOM 1395 N N . ASN A 1 170 ? 15.224 -10.180 -14.562 1.00 81.38 170 ASN A N 1
ATOM 1396 C CA . ASN A 1 170 ? 14.388 -11.324 -14.941 1.00 81.38 170 ASN A CA 1
ATOM 1397 C C . ASN A 1 170 ? 12.916 -11.226 -14.497 1.00 81.38 170 ASN A C 1
ATOM 1399 O O . ASN A 1 170 ? 12.135 -12.153 -14.707 1.00 81.38 170 ASN A O 1
ATOM 1403 N N . TRP A 1 171 ? 12.476 -10.115 -13.888 1.00 85.19 171 TRP A N 1
ATOM 1404 C CA . TRP A 1 171 ? 11.073 -9.964 -13.457 1.00 85.19 171 TRP A CA 1
ATOM 1405 C C . TRP A 1 171 ? 10.055 -10.081 -14.605 1.00 85.19 171 TRP A C 1
ATOM 1407 O O . TRP A 1 171 ? 8.893 -10.395 -14.345 1.00 85.19 171 TRP A O 1
ATOM 1417 N N . SER A 1 172 ? 10.466 -9.839 -15.857 1.00 84.00 172 SER A N 1
ATOM 1418 C CA . SER A 1 172 ? 9.639 -10.042 -17.053 1.00 84.00 172 SER A CA 1
ATOM 1419 C C . SER A 1 172 ? 9.178 -11.487 -17.195 1.00 84.00 172 SER A C 1
ATOM 1421 O O . SER A 1 172 ? 8.012 -11.731 -17.500 1.00 84.00 172 SER A O 1
ATOM 1423 N N . ASP A 1 173 ? 10.056 -12.441 -16.902 1.00 85.31 173 ASP A N 1
ATOM 1424 C CA . ASP A 1 173 ? 9.785 -13.866 -17.088 1.00 85.31 173 ASP A CA 1
ATOM 1425 C C . ASP A 1 173 ? 8.771 -14.336 -16.043 1.00 85.31 173 ASP A C 1
ATOM 1427 O O . ASP A 1 173 ? 7.765 -14.972 -16.361 1.00 85.31 173 ASP A O 1
ATOM 1431 N N . TYR A 1 174 ? 8.942 -13.871 -14.802 1.00 84.62 174 TYR A N 1
ATOM 1432 C CA . TYR A 1 174 ? 7.957 -14.054 -13.736 1.00 84.62 174 TYR A CA 1
ATOM 1433 C C . TYR A 1 174 ? 6.626 -13.355 -14.033 1.00 84.62 174 TYR A C 1
ATOM 1435 O O . TYR A 1 174 ? 5.570 -13.837 -13.627 1.00 84.62 174 TYR A O 1
ATOM 1443 N N . ALA A 1 175 ? 6.647 -12.202 -14.708 1.00 86.56 175 ALA A N 1
ATOM 1444 C CA . ALA A 1 175 ? 5.442 -11.465 -15.069 1.00 86.56 175 ALA A CA 1
ATOM 1445 C C . ALA A 1 175 ? 4.691 -12.088 -16.256 1.00 86.56 175 ALA A C 1
ATOM 1447 O O . ALA A 1 175 ? 3.483 -11.844 -16.389 1.00 86.56 175 ALA A O 1
ATOM 1448 N N . ALA A 1 176 ? 5.363 -12.878 -17.100 1.00 88.88 176 ALA A N 1
ATOM 1449 C CA . ALA A 1 176 ? 4.737 -13.628 -18.184 1.00 88.88 176 ALA A CA 1
ATOM 1450 C C . ALA A 1 176 ? 3.757 -14.668 -17.624 1.00 88.88 176 ALA A C 1
ATOM 1452 O O . ALA A 1 176 ? 2.594 -14.705 -18.040 1.00 88.88 176 ALA A O 1
ATOM 1453 N N . ASP A 1 177 ? 4.180 -15.425 -16.606 1.00 89.88 177 ASP A N 1
ATOM 1454 C CA . ASP A 1 177 ? 3.294 -16.337 -15.890 1.00 89.88 177 ASP A CA 1
ATOM 1455 C C . ASP A 1 177 ? 2.360 -15.575 -14.933 1.00 89.88 177 ASP A C 1
ATOM 1457 O O . ASP A 1 177 ? 2.738 -15.011 -13.903 1.00 89.88 177 ASP A O 1
ATOM 1461 N N . ARG A 1 178 ? 1.064 -15.594 -15.255 1.00 87.94 178 ARG A N 1
ATOM 1462 C CA . ARG A 1 178 ? 0.032 -14.941 -14.446 1.00 87.9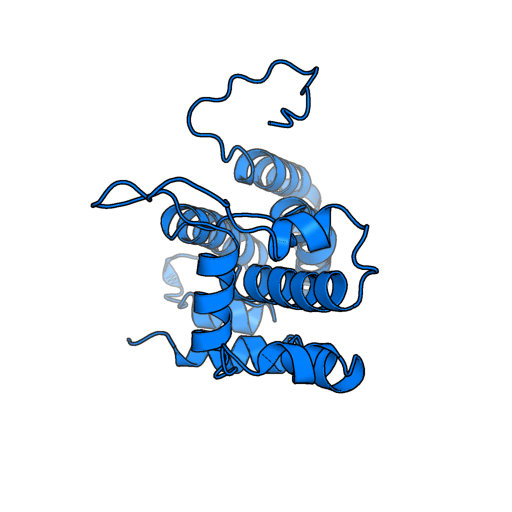4 178 ARG A CA 1
ATOM 1463 C C . ARG A 1 178 ? -0.117 -15.577 -13.062 1.00 87.94 178 ARG A C 1
ATOM 1465 O O . ARG A 1 178 ? -0.483 -14.859 -12.127 1.00 87.94 178 ARG A O 1
ATOM 1472 N N . SER A 1 179 ? 0.099 -16.883 -12.928 1.00 88.06 179 SER A N 1
ATOM 1473 C CA . SER A 1 179 ? -0.001 -17.617 -11.659 1.00 88.06 179 SER A CA 1
ATOM 1474 C C . SER A 1 179 ? 1.159 -17.267 -10.740 1.00 88.06 179 SER A C 1
ATOM 1476 O O . SER A 1 179 ? 0.908 -16.760 -9.642 1.00 88.06 179 SER A O 1
ATOM 1478 N N . ALA A 1 180 ? 2.401 -17.434 -11.206 1.00 86.81 180 ALA A N 1
ATOM 1479 C CA . ALA A 1 180 ? 3.592 -17.045 -10.454 1.00 86.81 180 ALA A CA 1
ATOM 1480 C C . ALA A 1 180 ? 3.544 -15.565 -10.053 1.00 86.81 180 ALA A C 1
ATOM 1482 O O . ALA A 1 180 ? 3.716 -15.229 -8.879 1.00 86.81 180 ALA A O 1
ATOM 1483 N N . TRP A 1 181 ? 3.173 -14.668 -10.974 1.00 88.31 181 TRP A N 1
ATOM 1484 C CA . TRP A 1 181 ? 3.069 -13.242 -10.658 1.00 88.31 181 TRP A CA 1
ATOM 1485 C C . TRP A 1 181 ? 2.016 -12.927 -9.588 1.00 88.31 181 TRP A C 1
ATOM 1487 O O . TRP A 1 181 ? 2.185 -12.018 -8.769 1.00 88.31 181 TRP A O 1
ATOM 1497 N N . ARG A 1 182 ? 0.893 -13.655 -9.569 1.00 86.19 182 ARG A N 1
ATOM 1498 C CA . ARG A 1 182 ? -0.136 -13.503 -8.526 1.00 86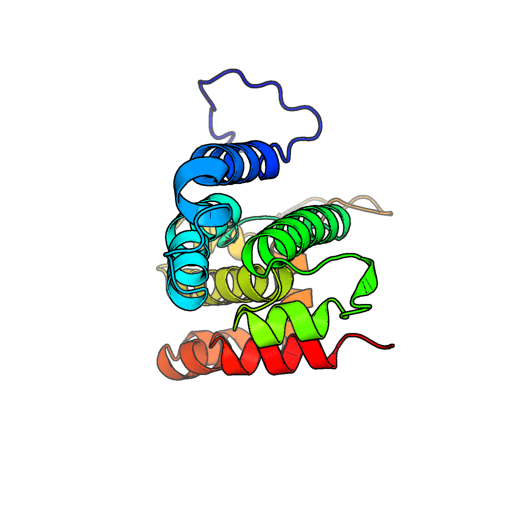.19 182 ARG A CA 1
ATOM 1499 C C . ARG A 1 182 ? 0.359 -13.966 -7.161 1.00 86.19 182 ARG A C 1
ATOM 1501 O O . ARG A 1 182 ? -0.039 -13.361 -6.167 1.00 86.19 182 ARG A O 1
ATOM 1508 N N . LEU A 1 183 ? 1.200 -14.997 -7.114 1.00 85.00 183 LEU A N 1
ATOM 1509 C CA . LEU A 1 183 ? 1.799 -15.489 -5.877 1.00 85.00 183 LEU A CA 1
ATOM 1510 C C . LEU A 1 183 ? 2.777 -14.458 -5.299 1.00 85.00 183 LEU A C 1
ATOM 1512 O O . LEU A 1 183 ? 2.648 -14.087 -4.134 1.00 85.00 183 LEU A O 1
ATOM 1516 N N . ILE A 1 184 ? 3.655 -13.912 -6.142 1.00 82.56 184 ILE A N 1
ATOM 1517 C CA . ILE A 1 184 ? 4.621 -12.867 -5.770 1.00 82.56 184 ILE A CA 1
ATOM 1518 C C . ILE A 1 184 ? 3.896 -11.584 -5.335 1.00 82.56 184 ILE A C 1
ATOM 1520 O O . ILE A 1 184 ? 4.193 -10.995 -4.301 1.00 82.56 184 ILE A O 1
ATOM 1524 N N . SER A 1 185 ? 2.863 -11.169 -6.072 1.00 79.94 185 SER A N 1
ATOM 1525 C CA . SER A 1 185 ? 2.050 -9.994 -5.716 1.00 79.94 185 SER A CA 1
ATOM 1526 C C . SER A 1 185 ? 0.992 -10.263 -4.629 1.00 79.94 185 SER A C 1
ATOM 1528 O O . SER A 1 185 ? 0.118 -9.423 -4.364 1.00 79.94 185 SER A O 1
ATOM 1530 N N . SER A 1 186 ? 1.018 -11.439 -3.996 1.00 78.88 186 SER A N 1
ATOM 1531 C CA . SER A 1 186 ? 0.079 -11.794 -2.936 1.00 78.88 186 SER A CA 1
ATOM 1532 C C . SER A 1 186 ? 0.363 -11.008 -1.657 1.00 78.88 186 SER A C 1
ATOM 1534 O O . SER A 1 186 ? 1.504 -10.687 -1.333 1.00 78.88 186 SER A O 1
ATOM 1536 N N . LYS A 1 187 ? -0.697 -10.730 -0.880 1.00 62.72 187 LYS A N 1
ATOM 1537 C CA . LYS A 1 187 ? -0.584 -9.991 0.394 1.00 62.72 187 LYS A CA 1
ATOM 1538 C C . LYS A 1 187 ? 0.415 -10.657 1.342 1.00 62.72 187 LYS A C 1
ATOM 1540 O O . LYS A 1 187 ? 1.142 -9.953 2.024 1.00 62.72 187 LYS A O 1
ATOM 1545 N N . ARG A 1 188 ? 0.435 -11.994 1.368 1.00 64.06 188 ARG A N 1
ATOM 1546 C CA . ARG A 1 188 ? 1.241 -12.784 2.306 1.00 64.06 188 ARG A CA 1
ATOM 1547 C C . ARG A 1 188 ? 2.746 -12.611 2.048 1.00 64.06 188 ARG A C 1
ATOM 1549 O O . ARG A 1 188 ? 3.486 -12.376 2.988 1.00 64.06 188 ARG A O 1
ATOM 1556 N N . HIS A 1 189 ? 3.155 -12.627 0.779 1.00 64.25 189 HIS A N 1
ATOM 1557 C CA . HIS A 1 189 ? 4.551 -12.451 0.368 1.00 64.25 189 HIS A CA 1
ATOM 1558 C C . HIS A 1 189 ? 5.035 -11.001 0.535 1.00 64.25 189 HIS A C 1
ATOM 1560 O O . HIS A 1 189 ? 6.109 -10.742 1.062 1.00 64.25 189 HIS A O 1
ATOM 1566 N N . ILE A 1 190 ? 4.207 -10.023 0.166 1.00 72.06 190 ILE A N 1
ATOM 1567 C CA . ILE A 1 190 ? 4.584 -8.605 0.281 1.00 72.06 190 ILE A CA 1
ATOM 1568 C C . ILE A 1 190 ? 4.733 -8.176 1.746 1.00 72.06 190 ILE A C 1
ATOM 1570 O O . ILE A 1 190 ? 5.615 -7.384 2.070 1.00 72.06 190 ILE A O 1
ATOM 1574 N N . LEU A 1 191 ? 3.883 -8.707 2.630 1.00 63.88 191 LEU A N 1
ATOM 1575 C CA . LEU A 1 191 ? 3.978 -8.471 4.068 1.00 63.88 191 LEU A CA 1
ATOM 1576 C C . LEU A 1 191 ? 5.280 -9.019 4.655 1.00 63.88 191 LEU A C 1
ATOM 1578 O O . LEU A 1 191 ? 5.945 -8.290 5.383 1.00 63.88 191 LEU A O 1
ATOM 1582 N N . SER A 1 192 ? 5.679 -10.248 4.307 1.00 61.44 192 SER A N 1
ATOM 1583 C CA . SER A 1 192 ? 6.961 -10.793 4.771 1.00 61.44 192 SER A CA 1
ATOM 1584 C C . SER A 1 192 ? 8.137 -9.952 4.277 1.00 61.44 192 SER A C 1
ATOM 1586 O O . SER A 1 192 ? 9.007 -9.587 5.052 1.00 61.44 192 SER A O 1
ATOM 1588 N N . CYS A 1 193 ? 8.126 -9.548 3.011 1.00 60.16 193 CYS A N 1
ATOM 1589 C CA . CYS A 1 193 ? 9.228 -8.806 2.408 1.00 60.16 193 CYS A CA 1
ATOM 1590 C C . CYS A 1 193 ? 9.403 -7.385 2.974 1.00 60.16 193 CYS A C 1
ATOM 1592 O O . CYS A 1 193 ? 10.522 -6.936 3.204 1.00 60.16 193 CYS A O 1
ATOM 1594 N N . LEU A 1 194 ? 8.303 -6.664 3.217 1.00 63.34 194 LEU A N 1
ATOM 1595 C CA . LEU A 1 194 ? 8.360 -5.267 3.664 1.00 63.34 194 LEU A CA 1
ATOM 1596 C C . LEU A 1 194 ? 8.424 -5.102 5.186 1.00 63.34 194 LEU A C 1
ATOM 1598 O O . LEU A 1 194 ? 8.922 -4.074 5.644 1.00 63.34 194 LEU A O 1
ATOM 1602 N N . CYS A 1 195 ? 7.957 -6.080 5.966 1.00 54.53 195 CYS A N 1
ATOM 1603 C CA . CYS A 1 195 ? 8.134 -6.070 7.420 1.00 54.53 195 CYS A CA 1
ATOM 1604 C C . CYS A 1 195 ? 9.561 -6.474 7.825 1.00 54.53 195 CYS A C 1
ATOM 1606 O O . CYS A 1 195 ? 10.109 -5.868 8.738 1.00 54.53 195 CYS A O 1
ATOM 1608 N N . SER A 1 196 ? 10.202 -7.413 7.115 1.00 46.78 196 SER A N 1
ATOM 1609 C CA . SER A 1 196 ? 11.589 -7.834 7.389 1.00 46.78 196 SER A CA 1
ATOM 1610 C C . SER A 1 196 ? 12.656 -6.801 7.001 1.00 46.78 196 SER A C 1
ATOM 1612 O O . SER A 1 196 ? 13.789 -6.891 7.459 1.00 46.78 196 SER A O 1
ATOM 1614 N N . ALA A 1 197 ? 12.317 -5.813 6.167 1.00 42.19 197 ALA A N 1
ATOM 1615 C CA . ALA A 1 197 ? 13.254 -4.802 5.665 1.00 42.19 197 ALA A CA 1
ATOM 1616 C C . ALA A 1 197 ? 13.362 -3.538 6.546 1.00 42.19 197 ALA A C 1
ATOM 1618 O O . ALA A 1 197 ? 13.986 -2.556 6.133 1.00 42.19 197 ALA A O 1
ATOM 1619 N N . ARG A 1 198 ? 12.733 -3.512 7.730 1.00 44.56 198 ARG A N 1
ATOM 1620 C CA . ARG A 1 198 ? 12.777 -2.364 8.646 1.00 44.56 198 ARG A CA 1
ATOM 1621 C C . ARG A 1 198 ? 13.683 -2.703 9.842 1.00 44.56 198 ARG A C 1
ATOM 1623 O O . ARG A 1 198 ? 13.262 -3.507 10.668 1.00 44.56 198 ARG A O 1
ATOM 1630 N N . PRO A 1 199 ? 14.910 -2.150 9.931 1.00 30.53 199 PRO A N 1
ATOM 1631 C CA . PRO A 1 199 ? 15.722 -2.309 11.134 1.00 30.53 199 PRO A CA 1
ATOM 1632 C C . PRO A 1 199 ? 15.051 -1.600 12.329 1.00 30.53 199 PRO A C 1
ATOM 1634 O O . PRO A 1 199 ? 14.243 -0.690 12.089 1.00 30.53 199 PRO A O 1
ATOM 1637 N N . PRO A 1 200 ? 15.340 -2.044 13.569 1.00 35.22 200 PRO A N 1
ATOM 1638 C CA . PRO A 1 200 ? 14.810 -1.449 14.798 1.00 35.22 200 PRO A CA 1
ATOM 1639 C C . PRO A 1 200 ? 15.145 0.042 14.934 1.00 35.22 200 PRO A C 1
ATOM 1641 O O . PRO A 1 200 ? 16.220 0.465 14.444 1.00 35.22 200 PRO A O 1
#

Foldseek 3Di:
DDDPDDPDDDDPDPDDPQVVVLVVVLVVCCVPQLPDPVDDLLVSLVVCVVRNVCSNCPVLLADDDDPVNLVVSQVSVLVSLCSNVVPDVVVVDDSVNSCVVSVHDRPLLVSLLSNLVSVLVLLPDDCVDPSVCVVPPDDPDDDDDPDDDRDHSLNVNVVSCVLLVHDPPCVSVCSVDPVSSCVSSDSVSSRVSNVVPDDD

Radius of gyration: 19.28 Å; chains: 1; bounding box: 46×42×57 Å